Protein 4LEU (pdb70)

Sequence (182 aa):
KLIGKEALFVILGLKRLKEDDEKLDKFIKTHVFRLLKLDMLAVIGELERQEETALAIKMFEVIQKQEWYQPDVFMYKDLIVSLAKSKRMDEAMALWEKMKKENLFPDSQTYTEVIRGFLRDGCPADAMNVYEDMLKSPDPPEELPFRVLLKGLLPHPLLRNKVKKDFEELFPEKHAYDPPEE

B-factor: mean 44.16, std 13.99, range [24.29, 110.9]

InterPro domains:
  IPR002885 Pentatricopeptide repeat [PF13041] (141-189)
  IPR002885 Pentatricopeptide repeat [PS51375] (142-176)
  IPR002885 Pentatricopeptide repeat [PS51375] (177-211)
  IPR002885 Pentatricopeptide repeat [TIGR00756] (145-177)
  IPR002885 Pentatricopeptide repeat [TIGR00756] (180-206)
  IPR011990 Tetratricopeptide-like helical domain superfamily [G3DSA:1.25.40.10] (71-257)
  IPR044795 Pentatricopeptide repeat-containing protein THA8L-like [PTHR46870] (47-256)

GO terms:
  GO:0003727 single-stranded RNA binding (F, IDA)
  GO:1990825 sequence-specific mRNA binding (F, IDA)
  GO:0008270 zinc ion binding (F, HDA)

Foldseek 3Di:
DDADDLLVVLLVLCVVCVVPPVSNVVCCVVRVLPDDPVSLVVNLLVCLVVLVLVVNVVSVVSQCPDPPDDQDLVSLLSNLLSCLVVLVNVVSLVSVVVSVVSVDADDQVSLQSNLLSCLVSVHNVSSVVSVVVQVVGPDDHDCPSLLSNLVSCPVPVVSNVVSQVVCCVSCVPCCVPPPSND

Organism: Arabidopsis thaliana (NCBI:txid3702)

Secondary structure (DSSP, 8-state):
----HHHHHHHHHHHHHTT-HHHHHHHIIIIITT--HHHHHHHHHHHHHHT-HHHHHHHHHHHHTSTT----HHHHHHHHHHHHHTT-HHHHHHHHHHHHHTT----HHHHHHHHHHHHHTT-HHHHHHHHHHHHTSSSPPPHHHHHHHHHHTTT-HHHHHHHHHHHHHH-HHHHHHS-S--

Radius of gyration: 19.02 Å; Cα contacts (8 Å, |Δi|>4): 177; chains: 1; bounding box: 37×34×60 Å

Nearest PDB structures (foldseek):
  4leu-assembly1_A  TM=1.006E+00  e=2.895E-23  Arabidopsis thaliana
  6een-assembly1_B  TM=6.171E-01  e=3.349E-05  Zea mays
  6een-assembly1_A  TM=6.156E-01  e=3.678E-05  Zea mays
  6een-assembly1_C  TM=6.173E-01  e=4.875E-05  Zea mays
  4m57-assembly1_A  TM=6.777E-01  e=6.756E-04  Zea mays

CATH classification: 1.25.40.10

Solvent-accessible surface area: 10621 Å² total; per-residue (Å²): 246,144,59,33,189,71,0,80,112,2,3,112,2,1,79,167,16,82,157,52,117,148,121,7,63,142,15,12,135,66,66,0,75,168,8,127,93,138,27,0,62,25,0,6,32,27,0,17,164,56,75,33,7,52,2,0,35,81,2,6,84,8,0,55,152,31,189,74,40,139,36,62,19,111,24,1,19,69,0,0,16,4,0,3,139,36,130,68,46,116,69,0,30,62,21,1,50,74,1,80,156,63,116,38,148,7,64,23,92,1,13,0,42,2,0,107,17,0,28,184,17,58,23,27,72,24,0,19,64,0,0,59,15,4,50,159,20,104,85,109,27,105,18,83,0,0,92,19,0,1,157,24,0,106,100,75,77,150,59,40,78,93,0,63,147,20,0,61,119,70,42,88,139,88,62,70,158,44,38,6,40,170

Structure (mmCIF, N/CA/C/O backbone):
data_4LEU
#
_entry.id   4LEU
#
_cell.length_a   117.170
_cell.length_b   53.302
_cell.length_c   42.312
_cell.angle_alpha   90.00
_cell.angle_beta   99.69
_cell.angle_gamma   90.00
#
_symmetry.space_group_name_H-M   'C 1 2 1'
#
loop_
_entity.id
_entity.type
_entity.pdbx_description
1 polymer 'Pentatricopeptide repeat-containing protein At3g46870'
2 water water
#
loop_
_atom_site.group_PDB
_atom_site.id
_atom_site.type_symbol
_atom_site.label_atom_id
_atom_site.label_alt_id
_atom_site.label_comp_id
_atom_site.label_asym_id
_atom_site.label_entity_id
_atom_site.label_seq_id
_atom_site.pdbx_PDB_ins_code
_atom_site.Cartn_x
_atom_site.Cartn_y
_atom_site.Cartn_z
_atom_site.occupancy
_atom_site.B_iso_or_equiv
_atom_site.auth_seq_id
_atom_site.auth_comp_id
_atom_site.auth_asym_id
_atom_site.auth_atom_id
_atom_site.pdbx_PDB_model_num
ATOM 1 N N . LYS A 1 71 ? -40.286 7.372 5.029 1.00 92.44 71 LYS A N 1
ATOM 2 C CA . LYS A 1 71 ? -40.242 8.777 4.539 1.00 101.45 71 LYS A CA 1
ATOM 3 C C . LYS A 1 71 ? -41.010 9.005 3.218 1.00 105.85 71 LYS A C 1
ATOM 4 O O . LYS A 1 71 ? -42.117 8.500 3.029 1.00 110.90 71 LYS A O 1
ATOM 10 N N . LEU A 1 72 ? -40.391 9.737 2.296 1.00 96.79 72 LEU A N 1
ATOM 11 C CA . LEU A 1 72 ? -41.137 10.509 1.310 1.00 87.17 72 LEU A CA 1
ATOM 12 C C . LEU A 1 72 ? -40.362 10.713 0.009 1.00 74.28 72 LEU A C 1
ATOM 13 O O . LEU A 1 72 ? -39.451 11.549 -0.050 1.00 71.82 72 LEU A O 1
ATOM 18 N N . ILE A 1 73 ? -40.708 9.968 -1.038 1.00 60.52 73 ILE A N 1
ATOM 19 C CA . ILE A 1 73 ? -39.905 10.025 -2.279 1.00 51.30 73 ILE A CA 1
ATOM 20 C C . ILE A 1 73 ? -40.719 10.375 -3.514 1.00 45.00 73 ILE A C 1
ATOM 21 O O . ILE A 1 73 ? -41.586 9.610 -3.917 1.00 45.33 73 ILE A O 1
ATOM 26 N N . GLY A 1 74 ? -40.354 11.483 -4.141 1.00 50.01 74 GLY A N 1
ATOM 27 C CA . GLY A 1 74 ? -41.075 12.001 -5.318 1.00 47.25 74 GLY A CA 1
ATOM 28 C C . GLY A 1 74 ? -40.945 11.158 -6.565 1.00 47.69 74 GLY A C 1
ATOM 29 O O . GLY A 1 74 ? -40.150 10.221 -6.604 1.00 39.59 74 GLY A O 1
ATOM 30 N N . LYS A 1 75 ? -41.710 11.511 -7.600 1.00 44.57 75 LYS A N 1
ATOM 31 C CA . LYS A 1 75 ? -41.672 10.803 -8.877 1.00 45.89 75 LYS A CA 1
ATOM 32 C C . LYS A 1 75 ? -40.354 10.866 -9.621 1.00 36.45 75 LYS A C 1
ATOM 33 O O . LYS A 1 75 ? -39.950 9.872 -10.211 1.00 39.07 75 LYS A O 1
ATOM 39 N N . GLU A 1 76 ? -39.721 12.031 -9.676 1.00 33.37 76 GLU A N 1
ATOM 40 C CA . GLU A 1 76 ? -38.462 12.154 -10.422 1.00 40.00 76 GLU A CA 1
ATOM 41 C C . GLU A 1 76 ? -37.367 11.389 -9.682 1.00 34.30 76 GLU A C 1
ATOM 42 O O . GLU A 1 76 ? -36.567 10.684 -10.300 1.00 35.31 76 GLU A O 1
ATOM 48 N N . ALA A 1 77 ? -37.359 11.539 -8.355 1.00 35.87 77 ALA A N 1
ATOM 49 C CA . ALA A 1 77 ? -36.380 10.834 -7.519 1.00 37.02 77 ALA A CA 1
ATOM 50 C C . ALA A 1 77 ? -36.518 9.302 -7.674 1.00 32.92 77 ALA A C 1
ATOM 51 O O . ALA A 1 77 ? -35.527 8.584 -7.804 1.00 27.00 77 ALA A O 1
ATOM 53 N N . LEU A 1 78 ? -37.753 8.828 -7.658 1.00 33.49 78 LEU A N 1
ATOM 54 C CA . LEU A 1 78 ? -38.063 7.393 -7.814 1.00 38.03 78 LEU A CA 1
ATOM 55 C C . LEU A 1 78 ? -37.640 6.856 -9.175 1.00 36.59 78 LEU A C 1
ATOM 56 O O . LEU A 1 78 ? -37.163 5.711 -9.260 1.00 40.83 78 LEU A O 1
ATOM 61 N N . PHE A 1 79 ? -37.820 7.656 -10.237 1.00 35.56 79 PHE A N 1
ATOM 62 C CA . PHE A 1 79 ? -37.430 7.277 -11.596 1.00 35.24 79 PHE A CA 1
ATOM 63 C C . PHE A 1 79 ? -35.909 7.140 -11.676 1.00 39.71 79 PHE A C 1
ATOM 64 O O . PHE A 1 79 ? -35.374 6.205 -12.319 1.00 31.13 79 PHE A O 1
ATOM 72 N N . VAL A 1 80 ? -35.213 8.075 -11.032 1.00 34.25 80 VAL A N 1
ATOM 73 C CA . VAL A 1 80 ? -33.758 8.036 -10.987 1.00 34.50 80 VAL A CA 1
ATOM 74 C C . VAL A 1 80 ? -33.290 6.827 -10.174 1.00 30.94 80 VAL A C 1
ATOM 75 O O . VAL A 1 80 ? -32.383 6.144 -10.582 1.00 31.49 80 VAL A O 1
ATOM 79 N N . ILE A 1 81 ? -33.886 6.573 -9.011 1.00 29.97 81 ILE A N 1
ATOM 80 C CA . ILE A 1 81 ? -33.420 5.458 -8.180 1.00 32.93 81 ILE A CA 1
ATOM 81 C C . ILE A 1 81 ? -33.567 4.132 -8.958 1.00 37.01 81 ILE A C 1
ATOM 82 O O . ILE A 1 81 ? -32.647 3.343 -8.974 1.00 32.84 81 ILE A O 1
ATOM 87 N N . LEU A 1 82 ? -34.728 3.882 -9.557 1.00 33.57 82 LEU A N 1
ATOM 88 C CA . LEU A 1 82 ? -34.935 2.655 -10.362 1.00 33.38 82 LEU A CA 1
ATOM 89 C C . LEU A 1 82 ? -33.928 2.581 -11.537 1.00 36.72 82 LEU A C 1
ATOM 90 O O . LEU A 1 82 ? -33.417 1.510 -11.848 1.00 35.46 82 LEU A O 1
ATOM 95 N N . GLY A 1 83 ? -33.639 3.708 -12.180 1.00 30.37 83 GLY A N 1
ATOM 96 C CA . GLY A 1 83 ? -32.727 3.703 -13.330 1.00 30.24 83 GLY A CA 1
ATOM 97 C C . GLY A 1 83 ? -31.271 3.459 -12.910 1.00 36.07 83 GLY A C 1
ATOM 98 O O . GLY A 1 83 ? -30.521 2.707 -13.560 1.00 36.69 83 GLY A O 1
ATOM 99 N N . LEU A 1 84 ? -30.853 4.081 -11.804 1.00 30.32 84 LEU A N 1
ATOM 100 C CA . LEU A 1 84 ? -29.485 3.863 -11.304 1.00 30.54 84 LEU A CA 1
ATOM 101 C C . LEU A 1 84 ? -29.331 2.375 -10.938 1.00 30.57 84 LEU A C 1
ATOM 102 O O . LEU A 1 84 ? -28.349 1.740 -11.273 1.00 27.09 84 LEU A O 1
ATOM 107 N N . LYS A 1 85 ? -30.295 1.838 -10.203 1.00 27.06 85 LYS A N 1
ATOM 108 C CA . LYS A 1 85 ? -30.193 0.413 -9.791 1.00 32.32 85 LYS A CA 1
ATOM 109 C C . LYS A 1 85 ? -30.241 -0.523 -11.033 1.00 39.16 85 LYS A C 1
ATOM 110 O O . LYS A 1 85 ? -29.512 -1.496 -11.107 1.00 38.05 85 LYS A O 1
ATOM 116 N N . ARG A 1 86 ? -31.053 -0.162 -12.024 1.00 34.71 86 ARG A N 1
ATOM 117 C CA . ARG A 1 86 ? -31.129 -0.910 -13.261 1.00 36.96 86 ARG A CA 1
ATOM 118 C C . ARG A 1 86 ? -29.782 -0.939 -14.041 1.00 41.30 86 ARG A C 1
ATOM 119 O O . ARG A 1 86 ? -29.380 -1.980 -14.536 1.00 39.10 86 ARG A O 1
ATOM 127 N N . LEU A 1 87 ? -29.095 0.203 -14.125 1.00 34.70 87 LEU A N 1
ATOM 128 C CA . LEU A 1 87 ? -27.904 0.351 -14.971 1.00 34.76 87 LEU A CA 1
ATOM 129 C C . LEU A 1 87 ? -26.594 0.203 -14.212 1.00 42.38 87 LEU A C 1
ATOM 130 O O . LEU A 1 87 ? -25.480 0.379 -14.771 1.00 35.16 87 LEU A O 1
ATOM 135 N N . LYS A 1 88 ? -26.731 -0.137 -12.929 1.00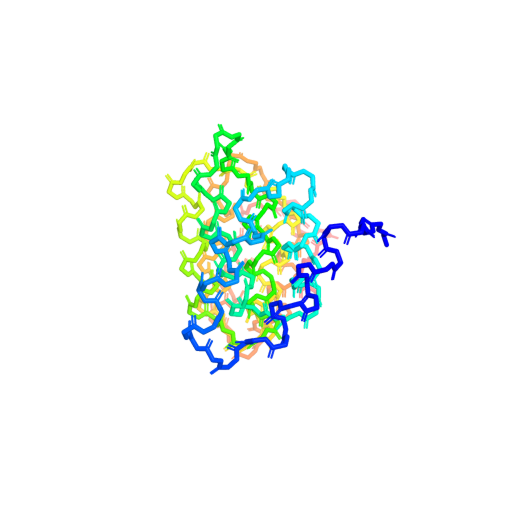 38.30 88 LYS A N 1
ATOM 136 C CA . LYS A 1 88 ? -25.647 -0.205 -11.992 1.00 41.85 88 LYS A CA 1
ATOM 137 C C . LYS A 1 88 ? -24.371 -0.884 -12.512 1.00 47.15 88 LYS A C 1
ATOM 138 O O . LYS A 1 88 ? -23.267 -0.436 -12.203 1.00 42.50 88 LYS A O 1
ATOM 144 N N . GLU A 1 89 ? -24.521 -1.974 -13.272 1.00 43.88 89 GLU A N 1
ATOM 145 C CA . GLU A 1 89 ? -23.359 -2.751 -13.718 1.00 49.53 89 GLU A CA 1
ATOM 146 C C . GLU A 1 89 ? -22.826 -2.387 -15.108 1.00 53.13 89 GLU A C 1
ATOM 147 O O . GLU A 1 89 ? -21.797 -2.910 -15.533 1.00 54.60 89 GLU A 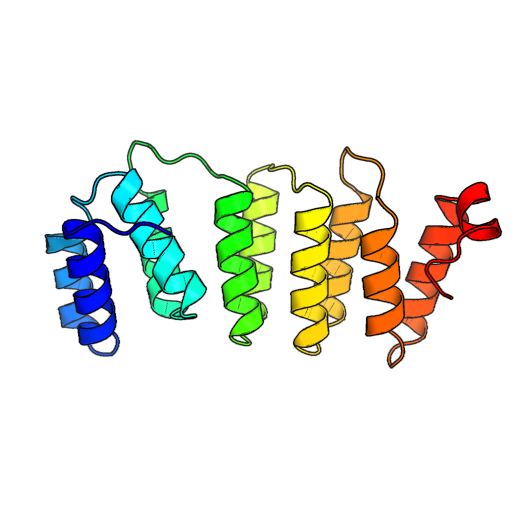O 1
ATOM 153 N N . ASP A 1 90 ? -23.522 -1.490 -15.816 1.00 50.36 90 ASP A N 1
ATOM 154 C CA . ASP A 1 90 ? -23.088 -1.030 -17.141 1.00 48.35 90 ASP A CA 1
ATOM 155 C C . ASP A 1 90 ? -22.535 0.405 -17.055 1.00 45.09 90 ASP A C 1
ATOM 156 O O . ASP A 1 90 ? -23.306 1.377 -17.136 1.00 43.74 90 ASP A O 1
ATOM 161 N N . ASP A 1 91 ? -21.227 0.542 -16.880 1.00 44.32 91 ASP A N 1
ATOM 162 C CA . ASP A 1 91 ? -20.603 1.862 -16.676 1.00 46.75 91 ASP A CA 1
ATOM 163 C C . ASP A 1 91 ? -20.988 2.859 -17.766 1.00 46.45 91 ASP A C 1
ATOM 164 O O . ASP A 1 91 ? -21.193 4.040 -17.486 1.00 50.09 91 ASP A O 1
ATOM 169 N N . GLU A 1 92 ? -21.072 2.375 -18.996 1.00 46.09 92 GLU A N 1
ATOM 170 C CA . GLU A 1 92 ? -21.438 3.225 -20.143 1.00 50.20 92 GLU A CA 1
ATOM 171 C C . GLU A 1 92 ? -22.837 3.785 -20.017 1.00 44.33 92 GLU A C 1
ATOM 172 O O . GLU A 1 92 ? -23.017 4.991 -20.038 1.00 44.79 92 GLU A O 1
ATOM 178 N N . LYS A 1 93 ? -23.836 2.908 -19.907 1.00 40.69 93 LYS A N 1
ATOM 179 C CA . LYS A 1 93 ? -25.227 3.345 -19.812 1.00 44.49 93 LYS A CA 1
ATOM 180 C C . LYS A 1 93 ? -25.460 4.193 -18.553 1.00 40.28 93 LYS A C 1
ATOM 181 O O . LYS A 1 93 ? -26.129 5.227 -18.625 1.00 37.63 93 LYS A O 1
ATOM 187 N N . LEU A 1 94 ? -24.872 3.772 -17.425 1.00 36.75 94 LEU A N 1
ATOM 188 C CA . LEU A 1 94 ? -24.995 4.482 -16.165 1.00 36.93 94 LEU A CA 1
ATOM 189 C C . LEU A 1 94 ? -24.563 5.943 -16.294 1.00 39.71 94 LEU A C 1
ATOM 190 O O . LEU A 1 94 ? -25.278 6.860 -15.859 1.00 35.55 94 LEU A O 1
ATOM 195 N N . ASP A 1 95 ? -23.395 6.181 -16.863 1.00 39.23 95 ASP A N 1
ATOM 196 C CA . ASP A 1 95 ? -22.887 7.555 -16.951 1.00 40.99 95 ASP A CA 1
ATOM 197 C C . ASP A 1 95 ? -23.806 8.439 -17.834 1.00 44.82 95 ASP A C 1
ATOM 198 O O . ASP A 1 95 ? -24.039 9.609 -17.531 1.00 40.90 95 ASP A O 1
ATOM 203 N N . LYS A 1 96 ? -24.315 7.875 -18.929 1.00 37.92 96 LYS A N 1
ATOM 204 C CA . LYS A 1 96 ? -25.202 8.601 -19.805 1.00 37.67 96 LYS A CA 1
ATOM 205 C C . LYS A 1 96 ? -26.514 8.901 -19.070 1.00 38.12 96 LYS A C 1
ATOM 206 O O . LYS A 1 96 ? -27.058 10.002 -19.163 1.00 38.66 96 LYS A O 1
ATOM 212 N N . PHE A 1 97 ? -27.007 7.925 -18.319 1.00 36.66 97 PHE A N 1
ATOM 213 C CA . PHE A 1 97 ? -28.239 8.096 -17.555 1.00 34.93 97 PHE A CA 1
ATOM 214 C C . PHE A 1 97 ? -28.042 9.220 -16.505 1.00 37.93 97 PHE A C 1
ATOM 215 O O . PHE A 1 97 ? -28.935 10.019 -16.278 1.00 38.36 97 PHE A O 1
ATOM 223 N N . ILE A 1 98 ? -26.864 9.256 -15.869 1.00 35.23 98 ILE A N 1
ATOM 224 C CA . ILE A 1 98 ? -26.590 10.267 -14.866 1.00 33.95 98 ILE A CA 1
ATOM 225 C C . ILE A 1 98 ? -26.608 11.670 -15.492 1.00 38.28 98 ILE A C 1
ATOM 226 O O . ILE A 1 98 ? -27.236 12.598 -14.956 1.00 37.53 98 ILE A O 1
ATOM 231 N N . LYS A 1 99 ? -25.945 11.814 -16.627 1.00 36.23 99 LYS A N 1
ATOM 232 C CA . LYS A 1 99 ? -25.842 13.081 -17.328 1.00 40.76 99 LYS A CA 1
ATOM 233 C C . LYS A 1 99 ? -27.209 13.526 -17.889 1.00 43.75 99 LYS A C 1
ATOM 234 O O . LYS A 1 99 ? -27.472 14.712 -17.976 1.00 45.44 99 LYS A O 1
ATOM 240 N N . THR A 1 100 ? -28.091 12.579 -18.153 1.00 37.15 100 THR A N 1
ATOM 241 C CA . THR A 1 100 ? -29.340 12.856 -18.850 1.00 42.67 100 THR A CA 1
ATOM 242 C C . THR A 1 100 ? -30.502 13.056 -17.865 1.00 43.82 100 THR A C 1
ATOM 243 O O . THR A 1 100 ? -31.311 13.970 -18.068 1.00 47.16 100 THR A O 1
ATOM 247 N N . HIS A 1 101 ? -30.540 12.263 -16.787 1.00 34.17 101 HIS A N 1
ATOM 248 C CA . HIS A 1 101 ? -31.649 12.298 -15.841 1.00 33.86 101 HIS A CA 1
ATOM 249 C C . HIS A 1 101 ? -31.327 12.751 -14.427 1.00 36.46 101 HIS A C 1
ATOM 250 O O . HIS A 1 101 ? -32.225 13.155 -13.688 1.00 35.32 101 HIS A O 1
ATOM 257 N N . VAL A 1 102 ? -30.054 12.664 -14.019 1.00 30.96 102 VAL A N 1
ATOM 258 C CA . VAL A 1 102 ? -29.691 12.967 -12.638 1.00 35.21 102 VAL A CA 1
ATOM 259 C C . VAL A 1 102 ? -29.205 14.414 -12.438 1.00 35.60 102 VAL A C 1
ATOM 260 O O . VAL A 1 102 ? -29.564 15.059 -11.464 1.00 31.16 102 VAL A O 1
ATOM 264 N N . PHE A 1 103 ? -28.398 14.931 -13.353 1.00 34.55 103 PHE A N 1
ATOM 265 C CA . PHE A 1 103 ? -27.956 16.330 -13.247 1.00 39.68 103 PHE A CA 1
ATOM 266 C C . PHE A 1 103 ? -29.088 17.371 -13.117 1.00 43.14 103 PHE A C 1
ATOM 267 O O . PHE A 1 103 ? -28.955 18.338 -12.337 1.00 42.84 103 PHE A O 1
ATOM 275 N N . ARG A 1 104 ? -30.215 17.160 -13.809 1.00 44.15 104 ARG A N 1
ATOM 276 C CA . ARG A 1 104 ? -31.344 18.113 -13.727 1.00 42.62 104 ARG A CA 1
ATOM 277 C C . ARG A 1 104 ? -32.172 18.019 -12.434 1.00 43.73 104 ARG A C 1
ATOM 278 O O . ARG A 1 104 ? -33.026 18.896 -12.161 1.00 35.16 104 ARG A O 1
ATOM 286 N N . LEU A 1 105 ? -31.951 16.961 -11.641 1.00 33.76 105 LEU A N 1
ATOM 287 C CA . LEU A 1 105 ? -32.728 16.810 -10.418 1.00 32.13 105 LEU A CA 1
ATOM 288 C C . LEU A 1 105 ? -32.616 18.093 -9.559 1.00 35.51 105 LEU A C 1
ATOM 289 O O . LEU A 1 105 ? -31.521 18.658 -9.426 1.00 28.18 105 LEU A O 1
ATOM 294 N N . LEU A 1 106 ? -33.718 18.516 -8.944 1.00 29.15 106 LEU A N 1
ATOM 295 C CA . LEU A 1 106 ? -33.646 19.625 -7.977 1.00 32.72 106 LEU A CA 1
ATOM 296 C C . LEU A 1 106 ? -32.973 19.134 -6.685 1.00 33.91 106 LEU A C 1
ATOM 297 O O . LEU A 1 106 ? -32.886 17.906 -6.445 1.00 31.78 106 LEU A O 1
ATOM 302 N N . LYS A 1 107 ? -32.478 20.068 -5.862 1.00 31.63 107 LYS A N 1
ATOM 303 C CA . LYS A 1 107 ? -31.868 19.722 -4.599 1.00 28.40 107 LYS A CA 1
ATOM 304 C C . LYS A 1 107 ? -32.624 18.689 -3.805 1.00 32.60 107 LYS A C 1
ATOM 305 O O . LYS A 1 107 ? -32.048 17.653 -3.439 1.00 31.94 107 LYS A O 1
ATOM 311 N N . LEU A 1 108 ? -33.914 18.942 -3.531 1.00 31.38 108 LEU A N 1
ATOM 312 C CA . LEU A 1 108 ? -34.653 18.051 -2.626 1.00 31.13 108 LEU A CA 1
ATOM 313 C C . LEU A 1 108 ? -34.644 16.621 -3.195 1.00 33.52 108 LEU A C 1
ATOM 314 O O . LEU A 1 108 ? -34.540 15.635 -2.461 1.00 29.85 108 LEU A O 1
ATOM 319 N N . ASP A 1 109 ? -34.740 16.529 -4.504 1.00 28.80 109 ASP A N 1
ATOM 320 C CA . ASP A 1 109 ? -34.827 15.205 -5.142 1.00 30.11 109 ASP A CA 1
ATOM 321 C C . ASP A 1 109 ? -33.503 14.464 -5.164 1.00 26.53 109 ASP A C 1
ATOM 322 O O . ASP A 1 109 ? -33.498 13.238 -5.017 1.00 33.15 109 ASP A O 1
ATOM 327 N N . MET A 1 110 ? -32.386 15.186 -5.312 1.00 28.02 110 MET A N 1
ATOM 328 C CA . MET A 1 110 ? -31.086 14.569 -5.216 1.00 30.23 110 MET A CA 1
ATOM 329 C C . MET A 1 110 ? -30.815 14.057 -3.810 1.00 31.37 110 MET A C 1
ATOM 330 O O . MET A 1 110 ? -30.252 12.970 -3.640 1.00 29.31 110 MET A O 1
ATOM 335 N N . LEU A 1 111 ? -31.127 14.878 -2.812 1.00 29.31 111 LEU A N 1
ATOM 336 C CA . LEU A 1 111 ? -30.988 14.415 -1.435 1.00 28.59 111 LEU A CA 1
ATOM 337 C C . LEU A 1 111 ? -31.864 13.191 -1.216 1.00 28.61 111 LEU A C 1
ATOM 338 O O . LEU A 1 111 ? -31.484 12.274 -0.478 1.00 29.77 111 LEU A O 1
ATOM 343 N N . ALA A 1 112 ? -33.049 13.182 -1.829 1.00 28.67 112 ALA A N 1
ATOM 344 C CA . ALA A 1 112 ? -33.955 12.053 -1.678 1.00 30.40 112 ALA A CA 1
ATOM 345 C C . ALA A 1 112 ? -33.353 10.771 -2.286 1.00 29.91 112 ALA A C 1
ATOM 346 O O . ALA A 1 112 ? -33.488 9.705 -1.724 1.00 27.90 112 ALA A O 1
ATOM 348 N N . VAL A 1 113 ? -32.730 10.894 -3.453 1.00 28.57 113 VAL A N 1
ATOM 349 C CA . VAL A 1 113 ? -32.108 9.779 -4.127 1.00 30.98 113 VAL A CA 1
ATOM 350 C C . VAL A 1 113 ? -30.901 9.269 -3.365 1.00 35.08 113 VAL A C 1
ATOM 351 O O . VAL A 1 113 ? -30.747 8.061 -3.190 1.00 30.33 113 VAL A O 1
ATOM 355 N N . ILE A 1 114 ? -30.041 10.171 -2.867 1.00 31.59 114 ILE A N 1
ATOM 356 C CA . ILE A 1 114 ? -28.887 9.658 -2.120 1.00 27.49 114 ILE A CA 1
ATOM 357 C C . ILE A 1 114 ? -29.311 9.035 -0.796 1.00 28.53 114 ILE A C 1
ATOM 358 O O . ILE A 1 114 ? -28.748 8.019 -0.365 1.00 28.37 114 ILE A O 1
ATOM 363 N N . GLY A 1 115 ? -30.324 9.606 -0.174 1.00 25.90 115 GLY A N 1
ATOM 364 C CA . GLY A 1 115 ? -30.828 9.039 1.083 1.00 24.29 115 GLY A CA 1
ATOM 365 C C . GLY A 1 115 ? -31.382 7.598 0.904 1.00 29.49 115 GLY A C 1
ATOM 366 O O . GLY A 1 115 ? -31.102 6.722 1.728 1.00 28.08 115 GLY A O 1
ATOM 367 N N . GLU A 1 116 ? -32.143 7.365 -0.163 1.00 32.28 116 GLU A N 1
ATOM 368 C CA . GLU A 1 116 ? -32.678 6.054 -0.436 1.00 32.75 116 GLU A CA 1
ATOM 369 C C . GLU A 1 116 ? -31.602 5.043 -0.816 1.00 29.49 116 GLU A C 1
ATOM 370 O O . GLU A 1 116 ? -31.618 3.917 -0.315 1.00 31.00 116 GLU A O 1
ATOM 376 N N . LEU A 1 117 ? -30.658 5.438 -1.676 1.00 26.78 117 LEU A N 1
ATOM 377 C CA . LEU A 1 117 ? -29.543 4.591 -1.961 1.00 30.19 117 LEU A CA 1
ATOM 378 C C . LEU A 1 117 ? -28.766 4.198 -0.668 1.00 32.46 117 LEU A C 1
ATOM 379 O O . LEU A 1 117 ? -28.446 3.032 -0.465 1.00 30.64 117 LEU A O 1
ATOM 384 N N . GLU A 1 118 ? -28.517 5.163 0.201 1.00 33.66 118 GLU A N 1
ATOM 385 C CA . GLU A 1 118 ? -27.803 4.912 1.460 1.00 30.92 118 GLU A CA 1
ATOM 386 C C . GLU A 1 118 ? -28.570 3.957 2.331 1.00 32.42 118 GLU A C 1
ATOM 387 O O . GLU A 1 118 ? -27.999 3.032 2.856 1.00 30.03 118 GLU A O 1
ATOM 393 N N . ARG A 1 119 ? -29.881 4.154 2.427 1.00 28.59 119 ARG A N 1
AT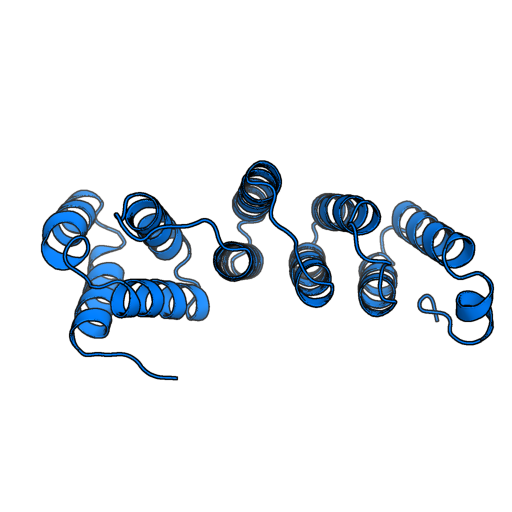OM 394 C CA . ARG A 1 119 ? -30.682 3.235 3.216 1.00 31.69 119 ARG A CA 1
ATOM 395 C C . ARG A 1 119 ? -30.592 1.818 2.660 1.00 35.15 119 ARG A C 1
ATOM 396 O O . ARG A 1 119 ? -30.481 0.868 3.447 1.00 35.48 119 ARG A O 1
ATOM 404 N N . GLN A 1 120 ? -30.654 1.679 1.337 1.00 31.48 120 GLN A N 1
ATOM 405 C CA . GLN A 1 120 ? -30.639 0.366 0.708 1.00 33.29 120 GLN A CA 1
ATOM 406 C C . GLN A 1 120 ? -29.216 -0.212 0.667 1.00 33.80 120 GLN A C 1
ATOM 407 O O . GLN A 1 120 ? -29.025 -1.318 0.217 1.00 31.45 120 GLN A O 1
ATOM 413 N N . GLU A 1 121 ? -28.229 0.580 1.055 1.00 33.52 121 GLU A N 1
ATOM 414 C CA . GLU A 1 121 ? -26.815 0.188 0.950 1.00 29.20 121 GLU A CA 1
ATOM 415 C C . GLU A 1 121 ? -26.308 -0.042 -0.427 1.00 36.16 121 GLU A C 1
ATOM 416 O O . GLU A 1 121 ? -25.410 -0.865 -0.660 1.00 32.71 121 GLU A O 1
ATOM 422 N N . GLU A 1 122 ? -26.859 0.707 -1.368 1.00 32.38 122 GLU A N 1
ATOM 423 C CA . GLU A 1 122 ? -26.298 0.784 -2.733 1.00 34.58 122 GLU A CA 1
ATOM 424 C C . GLU A 1 122 ? -25.202 1.809 -2.705 1.00 34.74 122 GLU A C 1
ATOM 425 O O . GLU A 1 122 ? -25.379 2.955 -3.227 1.00 31.86 122 GLU A O 1
ATOM 431 N N . THR A 1 123 ? -24.086 1.459 -2.054 1.00 36.65 123 THR A N 1
ATOM 432 C CA . THR A 1 123 ? -23.078 2.488 -1.691 1.00 35.24 123 THR A CA 1
ATOM 433 C C . THR A 1 123 ? -22.272 2.979 -2.920 1.00 37.47 123 THR A C 1
ATOM 434 O O . THR A 1 123 ? -21.876 4.141 -2.996 1.00 36.90 123 THR A O 1
ATOM 438 N N . ALA A 1 124 ? -22.027 2.098 -3.857 1.00 36.24 124 ALA A N 1
ATOM 439 C CA . ALA A 1 124 ? -21.339 2.526 -5.102 1.00 37.89 124 ALA A CA 1
ATOM 440 C C . ALA A 1 124 ? -22.209 3.602 -5.853 1.00 34.76 124 ALA A C 1
ATOM 441 O O . ALA A 1 124 ? -21.690 4.587 -6.372 1.00 30.36 124 ALA A O 1
ATOM 443 N N . LEU A 1 125 ? -23.508 3.404 -5.890 1.00 30.92 125 LEU A N 1
ATOM 444 C CA . LEU A 1 125 ? -24.371 4.415 -6.530 1.00 29.45 125 LEU A CA 1
ATOM 445 C C . LEU A 1 125 ? -24.461 5.690 -5.689 1.00 28.77 125 LEU A C 1
ATOM 446 O O . LEU A 1 125 ? -24.565 6.789 -6.229 1.00 29.90 125 LEU A O 1
ATOM 451 N N . ALA A 1 126 ? -24.457 5.522 -4.377 1.00 27.47 126 ALA A N 1
ATOM 452 C CA . ALA A 1 126 ? -24.497 6.631 -3.433 1.00 31.14 126 ALA A CA 1
ATOM 453 C C . ALA A 1 126 ? -23.234 7.463 -3.601 1.00 30.83 126 ALA A C 1
ATOM 454 O O . ALA A 1 126 ? -23.303 8.685 -3.614 1.00 31.56 126 ALA A O 1
ATOM 456 N N . ILE A 1 127 ? -22.107 6.831 -3.730 1.00 31.44 127 ILE A N 1
ATOM 457 C CA . ILE A 1 127 ? -20.857 7.591 -3.962 1.00 34.35 127 ILE A CA 1
ATOM 458 C C . ILE A 1 127 ? -20.952 8.374 -5.256 1.00 34.52 127 ILE A C 1
ATOM 459 O O . ILE A 1 127 ? -20.527 9.524 -5.299 1.00 32.59 127 ILE A O 1
ATOM 464 N N . LYS A 1 128 ? -21.555 7.790 -6.285 1.00 36.84 128 LYS A N 1
ATOM 465 C CA . LYS A 1 128 ? -21.756 8.555 -7.537 1.00 37.59 128 LYS A CA 1
ATOM 466 C C . LYS A 1 128 ? -22.695 9.738 -7.325 1.00 33.91 128 LYS A C 1
ATOM 467 O O . LYS A 1 128 ? -22.453 10.810 -7.859 1.00 33.07 128 LYS A O 1
ATOM 473 N N . MET A 1 129 ? -23.769 9.549 -6.548 1.00 28.54 129 MET A N 1
ATOM 474 C CA . MET A 1 129 ? -24.670 10.655 -6.267 1.00 29.12 129 MET A CA 1
ATOM 475 C C . MET A 1 129 ? -23.945 11.751 -5.503 1.00 29.45 129 MET A C 1
ATOM 476 O O . MET A 1 129 ? -24.149 12.926 -5.754 1.00 30.05 129 MET A O 1
ATOM 481 N N . PHE A 1 130 ? -23.101 11.361 -4.545 1.00 30.57 130 PHE A N 1
ATOM 482 C CA . PHE A 1 130 ? -22.392 12.352 -3.761 1.00 27.97 130 PHE A CA 1
ATOM 483 C C . PHE A 1 130 ? -21.487 13.179 -4.666 1.00 30.80 130 PHE A C 1
ATOM 484 O O . PHE A 1 130 ? -21.372 14.411 -4.496 1.00 28.83 130 PHE A O 1
ATOM 492 N N . GLU A 1 131 ? -20.808 12.524 -5.610 1.00 28.33 131 GLU A N 1
ATOM 493 C CA . GLU A 1 131 ? -19.985 13.252 -6.578 1.00 31.78 131 GLU A CA 1
ATOM 494 C C . GLU A 1 131 ? -20.781 14.255 -7.418 1.00 36.37 131 GLU A C 1
ATOM 495 O O . GLU A 1 131 ? -20.328 15.392 -7.598 1.00 36.05 131 GLU A O 1
ATOM 501 N N . VAL A 1 132 ? -21.962 13.855 -7.885 1.00 32.73 132 VAL A N 1
ATOM 502 C CA . VAL A 1 132 ? -22.811 14.779 -8.617 1.00 30.96 132 VAL A CA 1
ATOM 503 C C . VAL A 1 132 ? -23.230 15.946 -7.714 1.00 31.21 132 VAL A C 1
ATOM 504 O O . VAL A 1 132 ? -23.211 17.116 -8.134 1.00 32.24 132 VAL A O 1
ATOM 508 N N . ILE A 1 133 ? -23.665 15.631 -6.507 1.00 26.36 133 ILE A N 1
ATOM 509 C CA . ILE A 1 133 ? -24.104 16.605 -5.551 1.00 30.88 133 ILE A CA 1
ATOM 510 C C . ILE A 1 133 ? -23.063 17.688 -5.274 1.00 31.23 133 ILE A C 1
ATOM 511 O O . ILE A 1 133 ? -23.370 18.892 -5.249 1.00 33.40 133 ILE A O 1
ATOM 516 N N . GLN A 1 134 ? -21.831 17.270 -5.078 1.00 30.16 134 GLN A N 1
ATOM 517 C CA . GLN A 1 134 ? -20.770 18.224 -4.773 1.00 34.32 134 GLN A CA 1
ATOM 518 C C . GLN A 1 134 ? -20.608 19.250 -5.854 1.00 34.35 134 GLN A C 1
ATOM 519 O O . GLN A 1 134 ? -20.135 20.339 -5.564 1.00 33.15 134 GLN A O 1
ATOM 525 N N . LYS A 1 135 ? -21.030 18.916 -7.074 1.00 36.98 135 LYS A N 1
ATOM 526 C CA . LYS A 1 135 ? -20.879 19.834 -8.225 1.00 36.44 135 LYS A CA 1
ATOM 527 C C . LYS A 1 135 ? -22.026 20.804 -8.376 1.00 36.21 135 LYS A C 1
ATOM 528 O O . LYS A 1 135 ? -21.993 21.639 -9.248 1.00 37.91 135 LYS A O 1
ATOM 534 N N . GLN A 1 136 ? -23.071 20.645 -7.576 1.00 33.37 136 GLN A N 1
ATOM 535 C CA . GLN A 1 136 ? -24.294 21.449 -7.726 1.00 29.76 136 GLN A CA 1
ATOM 536 C C . GLN A 1 136 ? -24.094 22.898 -7.188 1.00 34.99 136 GLN A C 1
ATOM 537 O O . GLN A 1 136 ? -23.263 23.145 -6.295 1.00 32.15 136 GLN A O 1
ATOM 543 N N . GLU A 1 137 ? -24.838 23.839 -7.771 1.00 33.53 137 GLU A N 1
ATOM 544 C CA . GLU A 1 137 ? -24.736 25.287 -7.449 1.00 32.94 137 GLU A CA 1
ATOM 545 C C . GLU A 1 137 ? -25.148 25.549 -6.009 1.00 33.00 137 GLU A C 1
ATOM 546 O O . GLU A 1 137 ? -24.703 26.493 -5.410 1.00 33.40 137 GLU A O 1
ATOM 552 N N . TRP A 1 138 ? -26.029 24.713 -5.465 1.00 27.71 138 TRP A N 1
ATOM 553 C CA . TRP A 1 138 ? -26.527 24.870 -4.108 1.00 29.59 138 TRP A CA 1
ATOM 554 C C . TRP A 1 138 ? -25.670 24.190 -3.057 1.00 30.81 138 TRP A C 1
ATOM 555 O O . TRP A 1 138 ? -25.972 24.233 -1.884 1.00 27.68 138 TRP A O 1
ATOM 566 N N . TYR A 1 139 ? -24.572 23.550 -3.468 1.00 27.58 139 TYR A N 1
ATOM 567 C CA . TYR A 1 139 ? -23.901 22.613 -2.549 1.00 33.97 139 TYR A CA 1
ATOM 568 C C . TYR A 1 139 ? -23.136 23.354 -1.440 1.00 37.15 139 TYR A C 1
ATOM 569 O O . TYR A 1 139 ? -22.446 24.325 -1.712 1.00 30.22 139 TYR A O 1
ATOM 578 N N . GLN A 1 140 ? -23.311 22.889 -0.203 1.00 35.19 140 GLN A N 1
ATOM 579 C CA . GLN A 1 140 ? -22.473 23.302 0.904 1.00 34.93 140 GLN A CA 1
ATOM 580 C C . GLN A 1 140 ? -22.212 22.073 1.787 1.00 33.49 140 GLN A C 1
ATOM 581 O O . GLN A 1 140 ? -23.143 21.398 2.193 1.00 35.55 140 GLN A O 1
ATOM 587 N N . PRO A 1 141 ? -20.940 21.772 2.059 1.00 34.79 141 PRO A N 1
ATOM 588 C CA . PRO A 1 141 ? -20.531 20.596 2.883 1.00 31.45 141 PRO A CA 1
ATOM 589 C C . PRO A 1 141 ? -21.363 20.542 4.164 1.00 32.70 141 PRO A C 1
ATOM 590 O O . PRO A 1 141 ? -21.549 21.553 4.828 1.00 31.41 141 PRO A O 1
ATOM 594 N N . ASP A 1 142 ? -21.865 19.381 4.493 1.00 32.88 142 ASP A N 1
ATOM 595 C CA . ASP A 1 142 ? -22.783 19.206 5.602 1.00 31.91 142 ASP A CA 1
ATOM 596 C C . ASP A 1 142 ? -22.375 17.935 6.339 1.00 33.92 142 ASP A C 1
ATOM 597 O O . ASP A 1 142 ? -22.239 16.844 5.720 1.00 35.32 142 ASP A O 1
ATOM 602 N N . VAL A 1 143 ? -22.198 18.043 7.645 1.00 32.26 143 VAL A N 1
ATOM 603 C CA . VAL A 1 143 ? -21.796 16.876 8.438 1.00 32.69 143 VAL A CA 1
ATOM 604 C C . VAL A 1 143 ? -22.772 15.706 8.271 1.00 32.67 143 VAL A C 1
ATOM 605 O O . VAL A 1 143 ? -22.338 14.564 8.169 1.00 35.59 143 VAL A O 1
ATOM 609 N N . PHE A 1 144 ? -24.087 15.980 8.251 1.00 33.99 144 PHE A N 1
ATOM 610 C CA . PHE A 1 144 ? -25.045 14.897 8.191 1.00 33.64 144 PHE A CA 1
ATOM 611 C C . PHE A 1 144 ? -24.994 14.174 6.839 1.00 35.81 144 PHE A C 1
ATOM 612 O O . PHE A 1 144 ? -25.188 12.969 6.750 1.00 33.92 144 PHE A O 1
ATOM 620 N N . MET A 1 145 ? -24.704 14.913 5.792 1.00 31.00 145 MET A N 1
ATOM 621 C CA . MET A 1 145 ? -24.582 14.288 4.486 1.00 35.83 145 MET A CA 1
ATOM 622 C C . MET A 1 145 ? -23.378 13.310 4.503 1.00 38.32 145 MET A C 1
ATOM 623 O O . MET A 1 145 ? -23.448 12.206 3.997 1.00 37.38 145 MET A O 1
ATOM 628 N N . TYR A 1 146 ? -22.263 13.743 5.076 1.00 33.18 146 TYR A N 1
ATOM 629 C CA . TYR A 1 146 ? -21.117 12.882 5.295 1.00 33.94 146 TYR A CA 1
ATOM 630 C C . TYR A 1 146 ? -21.400 11.753 6.250 1.00 34.49 146 TYR A C 1
ATOM 631 O O . TYR A 1 146 ? -21.025 10.615 5.976 1.00 34.17 146 TYR A O 1
ATOM 640 N N . LYS A 1 147 ? -22.099 12.048 7.346 1.00 30.18 147 LYS A N 1
ATOM 641 C CA . LYS A 1 147 ? -22.407 11.003 8.293 1.00 33.73 147 LYS A CA 1
ATOM 642 C C . LYS A 1 147 ? -23.208 9.852 7.577 1.00 34.30 147 LYS A C 1
ATOM 643 O O . LYS A 1 147 ? -22.880 8.660 7.678 1.00 31.47 147 LYS A O 1
ATOM 649 N N . ASP A 1 148 ? -24.269 10.217 6.877 1.00 33.56 148 ASP A N 1
ATOM 650 C CA . ASP A 1 148 ? -25.100 9.229 6.238 1.00 30.67 148 ASP A CA 1
ATOM 651 C C . ASP A 1 148 ? -24.355 8.328 5.288 1.00 34.60 148 ASP A C 1
ATOM 652 O O . ASP A 1 148 ? -24.609 7.133 5.240 1.00 33.07 148 ASP A O 1
ATOM 657 N N . LEU A 1 149 ? -23.439 8.895 4.518 1.00 26.80 149 LEU A N 1
ATOM 658 C CA . LEU A 1 149 ? -22.705 8.110 3.559 1.00 30.64 149 LEU A CA 1
ATOM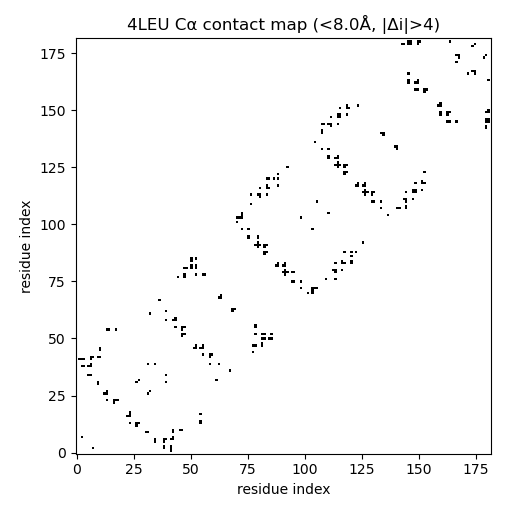 659 C C . LEU A 1 149 ? -21.716 7.191 4.243 1.00 32.60 149 LEU A C 1
ATOM 660 O O . LEU A 1 149 ? -21.700 5.995 4.006 1.00 31.44 149 LEU A O 1
ATOM 665 N N . ILE A 1 150 ? -20.918 7.752 5.155 1.00 33.50 150 ILE A N 1
ATOM 666 C CA . ILE A 1 150 ? -19.954 6.955 5.949 1.00 32.43 150 ILE A CA 1
ATOM 667 C C . ILE A 1 150 ? -20.636 5.780 6.649 1.00 30.32 150 ILE A C 1
ATOM 668 O O . ILE A 1 150 ? -20.152 4.681 6.606 1.00 30.48 150 ILE A O 1
ATOM 673 N N . VAL A 1 151 ? -21.782 6.017 7.287 1.00 28.30 151 VAL A N 1
ATOM 674 C CA . VAL A 1 151 ? -22.468 4.983 8.005 1.00 29.88 151 VAL A CA 1
ATOM 675 C C . VAL A 1 151 ? -22.972 3.904 7.053 1.00 37.82 151 VAL A C 1
ATOM 676 O O . VAL A 1 151 ? -22.911 2.692 7.378 1.00 33.51 151 VAL A O 1
ATOM 680 N N . SER A 1 152 ? -23.412 4.308 5.879 1.00 29.15 152 SER A N 1
ATOM 681 C CA . SER A 1 152 ? -23.821 3.355 4.868 1.00 33.77 152 SER A CA 1
ATOM 682 C C . SER A 1 152 ? -22.663 2.532 4.383 1.00 34.68 152 SER A C 1
ATOM 683 O O . SER A 1 152 ? -22.803 1.300 4.235 1.00 32.52 152 SER A O 1
ATOM 686 N N . LEU A 1 153 ? -21.519 3.186 4.119 1.00 31.90 153 LEU A N 1
ATOM 687 C CA . LEU A 1 153 ? -20.307 2.474 3.732 1.00 31.87 153 LEU A CA 1
ATOM 688 C C . LEU A 1 153 ? -19.866 1.455 4.806 1.00 33.61 153 LEU A C 1
ATOM 689 O O . LEU A 1 153 ? -19.602 0.309 4.501 1.00 34.87 153 LEU A O 1
ATOM 694 N N . ALA A 1 154 ? -19.800 1.867 6.067 1.00 34.58 154 ALA A N 1
ATOM 695 C CA . ALA A 1 154 ? -19.416 0.911 7.130 1.00 36.73 154 ALA A CA 1
ATOM 696 C C . ALA A 1 154 ? -20.355 -0.306 7.163 1.00 35.34 154 ALA A C 1
ATOM 697 O O . ALA A 1 154 ? -19.933 -1.457 7.354 1.00 36.51 154 ALA A O 1
ATOM 699 N N . LYS A 1 155 ? -21.654 -0.070 6.989 1.00 38.95 155 LYS A N 1
ATOM 700 C CA . LYS A 1 155 ? -22.638 -1.143 6.995 1.00 40.07 155 LYS A CA 1
ATOM 701 C C . LYS A 1 155 ? -22.472 -2.125 5.807 1.00 41.46 155 LYS A C 1
ATOM 702 O O . LYS A 1 155 ? -22.999 -3.243 5.844 1.00 39.19 155 LYS A O 1
ATOM 708 N N . SER A 1 156 ? -21.738 -1.692 4.797 1.00 36.68 156 SER A N 1
ATOM 709 C CA . SER A 1 156 ? -21.468 -2.441 3.574 1.00 37.40 156 SER A CA 1
ATOM 710 C C . SER A 1 156 ? -20.049 -2.975 3.565 1.00 34.90 156 SER A C 1
ATOM 711 O O . SER A 1 156 ? -19.580 -3.458 2.562 1.00 35.36 156 SER A O 1
ATOM 714 N N . LYS A 1 157 ? -19.377 -2.872 4.706 1.00 34.81 157 LYS A N 1
ATOM 715 C CA . LYS A 1 157 ? -17.978 -3.289 4.853 1.00 38.68 157 LYS A CA 1
ATOM 716 C C . LYS A 1 157 ? -17.031 -2.627 3.891 1.00 38.31 157 LYS A C 1
ATOM 717 O O . LYS A 1 157 ? -16.077 -3.244 3.417 1.00 38.63 157 LYS A O 1
ATOM 723 N N . ARG A 1 158 ? -17.272 -1.351 3.581 1.00 36.67 158 ARG A N 1
ATOM 724 C CA . ARG A 1 158 ? -16.297 -0.611 2.773 1.00 39.93 158 ARG A CA 1
ATOM 725 C C . ARG A 1 158 ? -15.726 0.353 3.843 1.00 41.34 158 ARG A C 1
ATOM 726 O O . ARG A 1 158 ? -16.144 1.506 3.947 1.00 34.63 158 ARG A O 1
ATOM 734 N N . MET A 1 159 ? -14.783 -0.155 4.623 1.00 35.64 159 MET A N 1
ATOM 735 C CA . MET A 1 159 ? -14.185 0.570 5.751 1.00 39.09 159 MET A CA 1
ATOM 736 C C . MET A 1 159 ? -13.215 1.624 5.258 1.00 40.70 159 MET A C 1
ATOM 737 O O . MET A 1 159 ? -13.234 2.756 5.793 1.00 37.96 159 MET A O 1
ATOM 742 N N . ASP A 1 160 ? -12.406 1.270 4.256 1.00 34.04 160 ASP A N 1
ATOM 743 C CA . ASP A 1 160 ? -11.421 2.205 3.738 1.00 38.14 160 ASP A CA 1
ATOM 744 C C . ASP A 1 160 ? -12.107 3.384 3.099 1.00 37.86 160 ASP A C 1
ATOM 745 O O . ASP A 1 160 ? -11.656 4.529 3.303 1.00 37.24 160 ASP A O 1
ATOM 750 N N . GLU A 1 161 ? -13.161 3.135 2.323 1.00 32.32 161 GLU A N 1
ATOM 751 C CA . GLU A 1 161 ? -13.894 4.227 1.717 1.00 38.20 161 GLU A CA 1
ATOM 752 C C . GLU A 1 161 ? -14.520 5.087 2.811 1.00 33.59 161 GLU A C 1
ATOM 753 O O . GLU A 1 161 ? -14.410 6.295 2.775 1.00 31.81 161 GLU A O 1
ATOM 759 N N . ALA A 1 162 ? -15.132 4.453 3.807 1.00 32.37 162 ALA A N 1
ATOM 760 C CA . ALA A 1 162 ? -15.712 5.176 4.938 1.00 26.90 162 ALA A CA 1
ATOM 761 C C . ALA A 1 162 ? -14.676 6.055 5.655 1.00 34.17 162 ALA A C 1
ATOM 762 O O . ALA A 1 162 ? -14.935 7.255 5.896 1.00 30.88 162 ALA A O 1
ATOM 764 N N . MET A 1 163 ? -13.513 5.485 5.996 1.00 34.41 163 MET A N 1
ATOM 765 C CA . MET A 1 163 ? -12.495 6.271 6.710 1.00 34.05 163 MET A CA 1
ATOM 766 C C . MET A 1 163 ? -12.085 7.463 5.859 1.00 27.63 163 MET A C 1
ATOM 767 O O . MET A 1 163 ? -11.923 8.567 6.361 1.00 29.48 163 MET A O 1
ATOM 772 N N . ALA A 1 164 ? -11.914 7.240 4.562 1.00 32.12 164 ALA A N 1
ATOM 773 C CA . ALA A 1 164 ? -11.490 8.284 3.660 1.00 33.93 164 ALA A CA 1
ATOM 774 C C . ALA A 1 164 ? -12.482 9.433 3.593 1.00 32.79 164 ALA A C 1
ATOM 775 O O . ALA A 1 164 ? -12.086 10.611 3.607 1.00 35.73 164 ALA A O 1
ATOM 777 N N . LEU A 1 165 ? -13.767 9.119 3.570 1.00 31.38 165 LEU A N 1
ATOM 778 C CA . LEU A 1 165 ? -14.798 10.149 3.644 1.00 32.83 165 LEU A CA 1
ATOM 779 C C . LEU A 1 165 ? -14.751 10.889 4.970 1.00 32.74 165 LEU A C 1
ATOM 780 O O . LEU A 1 165 ? -14.920 12.115 5.013 1.00 33.78 165 LEU A O 1
ATOM 785 N N . TRP A 1 166 ? -14.494 10.173 6.055 1.00 29.90 166 TRP A N 1
ATOM 786 C CA . TRP A 1 166 ? -14.344 10.842 7.362 1.00 30.36 166 TRP A CA 1
ATOM 787 C C . TRP A 1 166 ? -13.197 11.820 7.377 1.00 30.69 166 TRP A C 1
ATOM 788 O O . TRP A 1 166 ? -13.340 12.941 7.876 1.00 31.81 166 TRP A O 1
ATOM 799 N N . GLU A 1 167 ? -12.090 11.453 6.749 1.00 29.92 167 GLU A N 1
ATOM 800 C CA . GLU A 1 167 ? -10.944 12.394 6.647 1.00 38.67 167 GLU A CA 1
ATOM 801 C C . GLU A 1 167 ? -11.301 13.619 5.810 1.00 39.09 167 GLU A C 1
ATOM 802 O O . GLU A 1 167 ? -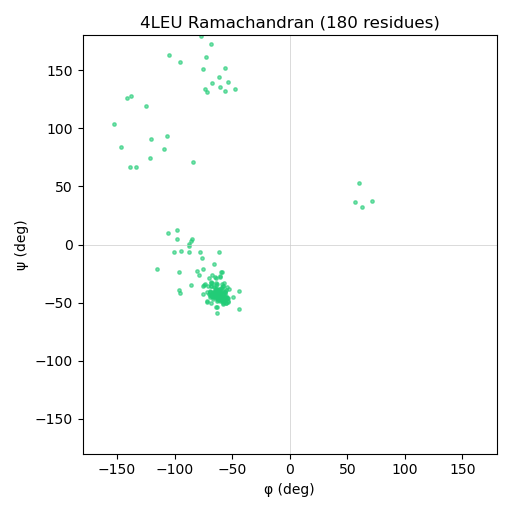11.018 14.777 6.216 1.00 38.08 167 GLU A O 1
ATOM 808 N N . LYS A 1 168 ? -11.975 13.384 4.678 1.00 33.02 168 LYS A N 1
ATOM 809 C CA . LYS A 1 168 ? -12.404 14.498 3.821 1.00 32.52 168 LYS A CA 1
ATOM 810 C C . LYS A 1 168 ? -13.325 15.415 4.558 1.00 37.12 168 LYS A C 1
ATOM 811 O O . LYS A 1 168 ? -13.256 16.650 4.433 1.00 39.96 168 LYS A O 1
ATOM 817 N N . MET A 1 169 ? -14.240 14.834 5.326 1.00 31.09 169 MET A N 1
ATOM 818 C CA . MET A 1 169 ? -15.138 15.660 6.145 1.00 36.60 169 MET A CA 1
ATOM 819 C C . MET A 1 169 ? -14.369 16.598 7.104 1.00 39.81 169 MET A C 1
ATOM 820 O O . MET A 1 169 ? -14.680 17.805 7.192 1.00 38.72 169 MET A O 1
ATOM 825 N N . LYS A 1 170 ? -13.379 16.044 7.794 1.00 39.79 170 LYS A N 1
ATOM 826 C CA . LYS A 1 170 ? -12.571 16.833 8.755 1.00 38.51 170 LYS A CA 1
ATOM 827 C C . LYS A 1 170 ? -11.875 17.985 8.063 1.00 43.63 170 LYS A C 1
ATOM 828 O O . LYS A 1 170 ? -11.797 19.085 8.623 1.00 44.63 170 LYS A O 1
ATOM 834 N N . LYS A 1 171 ? -11.354 17.736 6.859 1.00 43.12 171 LYS A N 1
ATOM 835 C CA . LYS A 1 171 ? -10.681 18.767 6.097 1.00 46.29 171 LYS A CA 1
ATOM 836 C C . LYS A 1 171 ? -11.587 19.961 5.770 1.00 49.61 171 LYS A C 1
ATOM 837 O O . LYS A 1 171 ? -11.093 21.062 5.603 1.00 54.04 171 LYS A O 1
ATOM 843 N N . GLU A 1 172 ? -12.892 19.732 5.691 1.00 48.48 172 GLU A N 1
ATOM 844 C CA . GLU A 1 172 ? -13.838 20.794 5.407 1.00 48.07 172 GLU A CA 1
ATOM 845 C C . GLU A 1 172 ? -14.243 21.544 6.669 1.00 49.31 172 GLU A C 1
ATOM 846 O O . GLU A 1 172 ? -15.099 22.423 6.633 1.00 47.86 172 GLU A O 1
ATOM 852 N N . ASN A 1 173 ? -13.613 21.200 7.786 1.00 50.56 173 ASN A N 1
ATOM 853 C CA . ASN A 1 173 ? -13.814 21.943 9.033 1.00 48.13 173 ASN A CA 1
ATOM 854 C C . ASN A 1 173 ? -15.267 21.922 9.492 1.00 51.13 173 ASN A C 1
ATOM 855 O O . ASN A 1 173 ? -15.845 22.954 9.771 1.00 53.68 173 ASN A O 1
ATOM 860 N N . LEU A 1 174 ? -15.833 20.725 9.595 1.00 43.50 174 LEU A N 1
ATOM 861 C CA . LEU A 1 174 ? -17.214 20.540 10.041 1.00 45.48 174 LEU A CA 1
ATOM 862 C C . LEU A 1 174 ? -17.226 20.018 11.499 1.00 43.49 174 LEU A C 1
ATOM 863 O O . LEU A 1 174 ? -16.230 19.520 11.988 1.00 45.15 174 LEU A O 1
ATOM 868 N N . PHE A 1 175 ? -18.356 20.128 12.164 1.00 46.60 175 PHE A N 1
ATOM 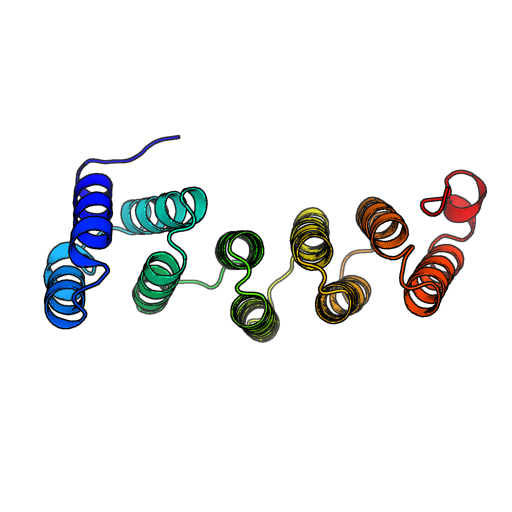869 C CA . PHE A 1 175 ? -18.477 19.822 13.578 1.00 44.25 175 PHE A CA 1
ATOM 870 C C . PHE A 1 175 ? -19.464 18.735 13.905 1.00 42.11 175 PHE A C 1
ATOM 871 O O . PHE A 1 175 ? -20.650 18.999 14.131 1.00 43.40 175 PHE A O 1
ATOM 879 N N . PRO A 1 176 ? -18.979 17.474 13.950 1.00 40.89 176 PRO A N 1
ATOM 880 C CA . PRO A 1 176 ? -19.864 16.354 14.332 1.00 37.84 176 PRO A CA 1
ATOM 881 C C . PRO A 1 176 ? -20.436 16.540 15.764 1.00 35.40 176 PRO A C 1
ATOM 882 O O . PRO A 1 176 ? -19.726 16.951 16.662 1.00 37.66 176 PRO A O 1
ATOM 886 N N . ASP A 1 177 ? -21.709 16.301 15.965 1.00 37.75 177 ASP A N 1
ATOM 887 C CA . ASP A 1 177 ? -22.238 16.222 17.324 1.00 38.40 177 ASP A CA 1
ATOM 888 C C . ASP A 1 177 ? -21.845 14.864 17.922 1.00 40.38 177 ASP A C 1
ATOM 889 O O . ASP A 1 177 ? -21.226 14.033 17.245 1.00 37.30 177 ASP A O 1
ATOM 894 N N . SER A 1 178 ? -22.228 14.626 19.167 1.00 38.87 178 SER A N 1
ATOM 895 C CA . SER A 1 178 ? -21.744 13.449 19.870 1.00 41.32 178 SER A CA 1
ATOM 896 C C . SER A 1 178 ? -22.338 12.191 19.249 1.00 38.79 178 SER A C 1
ATOM 897 O O . SER A 1 178 ? -21.676 11.161 19.186 1.00 43.79 178 SER A O 1
ATOM 900 N N . GLN A 1 179 ? -23.591 12.265 18.791 1.00 43.05 179 GLN A N 1
ATOM 901 C CA . GLN A 1 179 ? -24.218 11.075 18.234 1.00 37.86 179 GLN A CA 1
ATOM 902 C C . GLN A 1 179 ? -23.559 10.650 16.932 1.00 33.06 179 GLN A C 1
ATOM 903 O O . GLN A 1 179 ? -23.469 9.458 16.643 1.00 37.27 179 GLN A O 1
ATOM 909 N N . THR A 1 180 ? -23.094 11.621 16.175 1.00 31.65 180 THR A N 1
ATOM 910 C CA . THR A 1 180 ? -22.355 11.361 14.951 1.00 36.03 180 THR A CA 1
ATOM 911 C C . THR A 1 180 ? -21.038 10.612 15.232 1.00 32.25 180 THR A C 1
ATOM 912 O O . THR A 1 180 ? -20.774 9.581 14.599 1.00 30.96 180 THR A O 1
ATOM 916 N N . TYR A 1 181 ? -20.202 11.149 16.129 1.00 29.23 181 TYR A N 1
ATOM 917 C CA . TYR A 1 181 ? -18.993 10.398 16.557 1.00 29.06 181 TYR A CA 1
ATOM 918 C C . TYR A 1 181 ? -19.354 8.981 16.950 1.00 31.72 181 TYR A C 1
ATOM 919 O O . TYR A 1 181 ? -18.710 8.020 16.536 1.00 33.18 181 TYR A O 1
ATOM 928 N N . THR A 1 182 ? -20.432 8.854 17.736 1.00 29.14 182 THR A N 1
ATOM 929 C CA . THR A 1 182 ? -20.754 7.586 18.333 1.00 29.71 182 THR A CA 1
ATOM 930 C C . THR A 1 182 ? -21.200 6.614 17.243 1.00 30.68 182 THR A C 1
ATOM 931 O O . THR A 1 182 ? -20.804 5.445 17.230 1.00 32.08 182 THR A O 1
ATOM 935 N N . GLU A 1 183 ? -22.035 7.084 16.320 1.00 31.55 183 GLU A N 1
ATOM 936 C CA . GLU A 1 183 ? -22.586 6.185 15.299 1.00 33.62 183 GLU A CA 1
ATOM 937 C C . GLU A 1 183 ? -21.472 5.661 14.364 1.00 32.07 183 GLU A C 1
ATOM 938 O O . GLU A 1 183 ? -21.441 4.500 13.983 1.00 32.41 183 GLU A O 1
ATOM 944 N N . VAL A 1 184 ? -20.565 6.533 13.993 1.00 28.15 184 VAL A N 1
ATOM 945 C CA . VAL A 1 184 ? -19.421 6.134 13.171 1.00 29.36 184 VAL A CA 1
ATOM 946 C C . VAL A 1 184 ? -18.541 5.110 13.903 1.00 29.83 184 VAL A C 1
ATOM 947 O O . VAL A 1 184 ? -18.156 4.083 13.345 1.00 29.85 184 VAL A O 1
ATOM 951 N N . ILE A 1 185 ? -18.245 5.387 15.167 1.00 32.69 185 ILE A N 1
ATOM 952 C CA . ILE A 1 185 ? -17.447 4.488 15.990 1.00 32.68 185 ILE A CA 1
ATOM 953 C C . ILE A 1 185 ? -18.087 3.115 16.123 1.00 31.99 185 ILE A C 1
ATOM 954 O O . ILE A 1 185 ? -17.425 2.107 15.910 1.00 30.97 185 ILE A O 1
ATOM 959 N N . ARG A 1 186 ? -19.375 3.083 16.424 1.00 35.93 186 ARG A N 1
ATOM 960 C CA . ARG A 1 186 ? -20.133 1.813 16.450 1.00 36.24 186 ARG A CA 1
ATOM 961 C C . ARG A 1 186 ? -20.060 1.110 15.111 1.00 34.84 186 ARG A C 1
ATOM 962 O O . ARG A 1 186 ? -19.847 -0.113 15.052 1.00 36.32 186 ARG A O 1
ATOM 970 N N . GLY A 1 187 ? -20.189 1.872 14.031 1.00 32.77 187 GLY A N 1
ATOM 971 C CA . GLY A 1 187 ? -20.069 1.291 12.694 1.00 33.07 187 GLY A CA 1
ATOM 972 C C . GLY A 1 187 ? -18.717 0.637 12.441 1.00 36.20 187 GLY A C 1
ATOM 973 O O . GLY A 1 187 ? -18.638 -0.478 11.899 1.00 32.02 187 GLY A O 1
ATOM 974 N N . PHE A 1 188 ? -17.629 1.300 12.827 1.00 31.72 188 PHE A N 1
ATOM 975 C CA . PHE A 1 188 ? -16.307 0.707 12.574 1.00 32.72 188 PHE A CA 1
ATOM 976 C C . PHE A 1 188 ? -16.105 -0.513 13.459 1.00 34.26 188 PHE A C 1
ATOM 977 O O . PHE A 1 188 ? -15.599 -1.517 12.980 1.00 33.87 188 PHE A O 1
ATOM 985 N N . LEU A 1 189 ? -16.549 -0.443 14.715 1.00 34.47 189 LEU A N 1
ATOM 986 C CA . LEU A 1 189 ? -16.340 -1.573 15.667 1.00 36.50 189 LEU A CA 1
ATOM 987 C C . LEU A 1 189 ? -17.077 -2.826 15.182 1.00 39.49 189 LEU A C 1
ATOM 988 O O . LEU A 1 189 ? -16.544 -3.939 15.220 1.00 39.85 189 LEU A O 1
ATOM 993 N N . ARG A 1 190 ? -18.288 -2.615 14.681 1.00 39.15 190 ARG A N 1
ATOM 994 C CA . ARG A 1 190 ? -19.125 -3.671 14.157 1.00 40.38 190 ARG A CA 1
ATOM 995 C C . ARG A 1 190 ? -18.422 -4.413 13.032 1.00 41.27 190 ARG A C 1
ATOM 996 O O . ARG A 1 190 ? -18.554 -5.634 12.910 1.00 43.85 190 ARG A O 1
ATOM 1004 N N . ASP A 1 191 ? -17.650 -3.678 12.247 1.00 42.70 191 ASP A N 1
ATOM 1005 C CA . ASP A 1 191 ? -16.926 -4.249 11.089 1.00 40.86 191 ASP A CA 1
ATOM 1006 C C . ASP A 1 191 ? -15.587 -4.841 11.464 1.00 41.82 191 ASP A C 1
ATOM 1007 O O . ASP A 1 191 ? -14.826 -5.237 10.565 1.00 38.98 191 ASP A O 1
ATOM 1012 N N . GLY A 1 192 ? -15.259 -4.834 12.753 1.00 42.45 192 GLY A N 1
ATOM 1013 C CA . GLY A 1 192 ? -13.972 -5.378 13.191 1.00 45.57 192 GLY A CA 1
ATOM 1014 C C . GLY A 1 192 ? -12.794 -4.489 12.798 1.00 45.10 192 GLY A C 1
ATOM 1015 O O . GLY A 1 192 ? -11.727 -4.979 12.452 1.00 44.99 192 GLY A O 1
ATOM 1016 N N . CYS A 1 193 ? -12.991 -3.168 12.870 1.00 42.40 193 CYS A N 1
ATOM 1017 C CA . CYS A 1 193 ? -11.945 -2.195 12.588 1.00 37.35 193 CYS A CA 1
ATOM 1018 C C . CYS A 1 193 ? -11.695 -1.292 13.777 1.00 40.46 193 CYS A C 1
ATOM 1019 O O . CYS A 1 193 ? -12.073 -0.122 13.746 1.00 34.77 193 CYS A O 1
ATOM 1022 N N . PRO A 1 194 ? -11.025 -1.815 14.828 1.00 36.27 194 PRO A N 1
ATOM 1023 C CA . PRO A 1 194 ? -10.755 -0.937 15.956 1.00 32.06 194 PRO A CA 1
ATOM 1024 C C . PRO A 1 194 ? -9.844 0.234 15.614 1.00 34.80 194 PRO A C 1
ATOM 1025 O O . PRO A 1 194 ? -10.007 1.286 16.209 1.00 37.62 194 PRO A O 1
ATOM 1029 N N . ALA A 1 195 ? -8.866 0.053 14.711 1.00 34.15 195 ALA A N 1
ATOM 1030 C CA . ALA A 1 195 ? -7.970 1.166 14.422 1.00 32.80 195 ALA A CA 1
ATOM 1031 C C . ALA A 1 195 ? -8.770 2.360 13.904 1.00 33.71 195 ALA A C 1
ATOM 1032 O O . ALA A 1 195 ? -8.580 3.496 14.382 1.00 33.67 195 ALA A O 1
ATOM 1034 N N . ASP A 1 196 ? -9.681 2.121 12.953 1.00 32.93 196 ASP A N 1
ATOM 1035 C CA . ASP A 1 196 ? -10.545 3.188 12.440 1.00 29.64 196 ASP A CA 1
ATOM 1036 C C . ASP A 1 196 ? -11.406 3.785 13.556 1.00 32.42 196 ASP A C 1
ATOM 1037 O O . ASP A 1 196 ? -11.526 5.007 13.652 1.00 32.02 196 ASP A O 1
ATOM 1042 N N . ALA A 1 197 ? -12.007 2.944 14.381 1.00 26.82 197 ALA A N 1
ATOM 1043 C CA . ALA A 1 197 ? -12.824 3.483 15.507 1.00 29.45 197 ALA A CA 1
ATOM 1044 C C . ALA A 1 197 ? -12.017 4.434 16.372 1.00 32.43 197 ALA A C 1
ATOM 1045 O O . ALA A 1 197 ? -12.445 5.582 16.690 1.00 30.48 197 ALA A O 1
ATOM 1047 N N . MET A 1 198 ? -10.834 3.976 16.781 1.00 32.59 198 MET A N 1
ATOM 1048 C CA . MET A 1 198 ? -9.903 4.787 17.613 1.00 33.70 198 MET A CA 1
ATOM 1049 C C . MET A 1 198 ? -9.571 6.105 16.925 1.00 30.70 198 MET A C 1
ATOM 1050 O O . MET A 1 198 ? -9.496 7.136 17.583 1.00 32.02 198 MET A O 1
ATOM 1055 N N . ASN A 1 199 ? -9.373 6.078 15.602 1.00 32.41 199 ASN A N 1
ATOM 1056 C CA . ASN A 1 199 ? -9.111 7.317 14.847 1.00 32.24 199 ASN A CA 1
ATOM 1057 C C . ASN A 1 199 ? -10.240 8.329 15.055 1.00 37.92 199 ASN A C 1
ATOM 1058 O O . ASN A 1 199 ? -9.994 9.503 15.342 1.00 35.94 199 ASN A O 1
ATOM 1063 N N . VAL A 1 200 ? -11.483 7.871 14.896 1.00 32.51 200 VAL A N 1
ATOM 1064 C CA . VAL A 1 200 ? -12.626 8.722 15.058 1.00 33.03 200 VAL A CA 1
ATOM 1065 C C . VAL A 1 200 ? -12.781 9.187 16.523 1.00 32.99 200 VAL A C 1
ATOM 1066 O O . VAL A 1 200 ? -13.114 10.339 16.784 1.00 32.12 200 VAL A O 1
ATOM 1070 N N . TYR A 1 201 ? -12.547 8.250 17.447 1.00 34.45 201 TYR A N 1
ATOM 1071 C CA . TYR A 1 201 ? -12.457 8.537 18.891 1.00 30.60 201 TYR A CA 1
ATOM 1072 C C . TYR A 1 201 ? -11.438 9.653 19.194 1.00 34.42 201 TYR A C 1
ATOM 1073 O O . TYR A 1 201 ? -11.749 10.582 19.947 1.00 33.39 201 TYR A O 1
ATOM 1082 N N . GLU A 1 202 ? -10.235 9.556 18.648 1.00 29.87 202 GLU A N 1
ATOM 1083 C CA . GLU A 1 202 ? -9.232 10.626 18.894 1.00 34.32 202 GLU A CA 1
ATOM 1084 C C . GLU A 1 202 ? -9.698 11.957 18.289 1.00 37.20 202 GLU A C 1
ATOM 1085 O O . GLU A 1 202 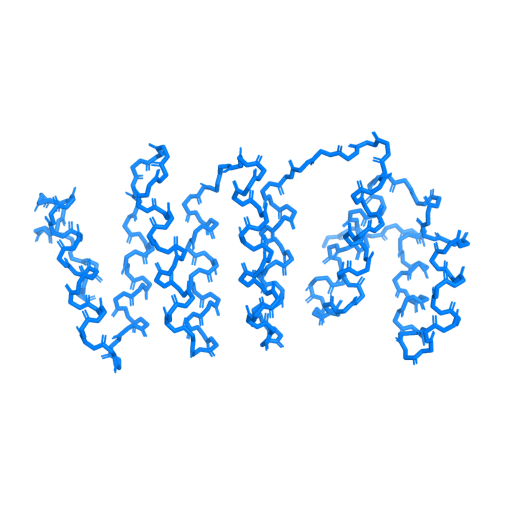? -9.420 13.031 18.831 1.00 34.71 202 GLU A O 1
ATOM 1091 N N . ASP A 1 203 ? -10.425 11.912 17.171 1.00 34.96 203 ASP A N 1
ATOM 1092 C CA . ASP A 1 203 ? -11.016 13.147 16.636 1.00 32.30 203 ASP A CA 1
ATOM 1093 C C . ASP A 1 203 ? -12.061 13.664 17.612 1.00 35.09 203 ASP A C 1
ATOM 1094 O O . ASP A 1 203 ? -12.160 14.877 17.841 1.00 39.95 203 ASP A O 1
ATOM 1099 N N . MET A 1 204 ? -12.844 12.768 18.179 1.00 28.13 204 MET A N 1
ATOM 1100 C CA . MET A 1 204 ? -13.898 13.178 19.116 1.00 33.44 204 MET A CA 1
ATOM 1101 C C . MET A 1 204 ? -13.309 13.879 20.346 1.00 39.66 204 MET A C 1
ATOM 1102 O O . MET A 1 204 ? -13.893 14.837 20.855 1.00 37.62 204 MET A O 1
ATOM 1107 N N . LEU A 1 205 ? -12.165 13.388 20.831 1.00 37.42 205 LEU A N 1
ATOM 1108 C CA . LEU A 1 205 ? -11.513 14.033 21.965 1.00 41.11 205 LEU A CA 1
ATOM 1109 C C . LEU A 1 205 ? -11.032 15.457 21.644 1.00 48.17 205 LEU A C 1
ATOM 1110 O O . LEU A 1 205 ? -10.992 16.303 22.549 1.00 48.56 205 LEU A O 1
ATOM 1115 N N . LYS A 1 206 ? -10.716 15.739 20.381 1.00 45.67 206 LYS A N 1
ATOM 1116 C CA . LYS A 1 206 ? -10.316 17.104 19.981 1.00 47.63 206 LYS A CA 1
ATOM 1117 C C . LYS A 1 206 ? -11.475 18.028 19.611 1.00 47.59 206 LYS A C 1
ATOM 1118 O O . LYS A 1 206 ? -11.269 19.181 19.279 1.00 49.03 206 LYS A O 1
ATOM 1124 N N . SER A 1 207 ? -12.708 17.512 19.656 1.00 51.21 207 SER A N 1
ATOM 1125 C CA . SER A 1 207 ? -13.892 18.329 19.322 1.00 47.11 207 SER A CA 1
ATOM 1126 C C . SER A 1 207 ? -13.966 19.597 20.197 1.00 57.81 207 SER A C 1
ATOM 1127 O O . SER A 1 207 ? -13.493 19.589 21.335 1.00 59.59 207 SER A O 1
ATOM 1130 N N . PRO A 1 208 ? -14.584 20.681 19.685 1.00 56.79 208 PRO A N 1
ATOM 1131 C CA . PRO A 1 208 ? -14.895 21.844 20.548 1.00 59.40 208 PRO A CA 1
ATOM 1132 C C . PRO A 1 208 ? -15.732 21.427 21.761 1.00 57.64 208 PRO A C 1
ATOM 1133 O O . PRO A 1 208 ? -15.455 21.838 22.874 1.00 64.60 208 PRO A O 1
ATOM 1137 N N . ASP A 1 209 ? -16.736 20.599 21.538 1.00 59.39 209 ASP A N 1
ATOM 1138 C CA . ASP A 1 209 ? -17.589 20.074 22.618 1.00 62.51 209 ASP A CA 1
ATOM 1139 C C . ASP A 1 209 ? -16.879 19.115 23.571 1.00 63.58 209 ASP A C 1
ATOM 1140 O O . ASP A 1 209 ? -16.086 18.276 23.132 1.00 57.87 209 ASP A O 1
ATOM 1145 N N . PRO A 1 210 ? -17.162 19.250 24.876 1.00 61.71 210 PRO A N 1
ATOM 1146 C CA . PRO A 1 210 ? -16.888 18.209 25.862 1.00 67.67 210 PRO A CA 1
ATOM 1147 C C . PRO A 1 210 ? -17.557 16.867 25.485 1.00 59.84 210 PRO A C 1
ATOM 1148 O O . PRO A 1 210 ? -18.728 16.827 25.154 1.00 54.78 210 PRO A O 1
ATOM 1152 N N . PRO A 1 211 ? -16.787 15.774 25.556 1.00 58.78 211 PRO A N 1
ATOM 1153 C CA . PRO A 1 211 ? -17.284 14.437 25.211 1.00 53.34 211 PRO A CA 1
ATOM 1154 C C . PRO A 1 211 ? -18.438 13.989 26.089 1.00 51.66 211 PRO A C 1
ATOM 1155 O O . PRO A 1 211 ? -18.488 14.299 27.269 1.00 57.82 211 PRO A O 1
ATOM 1159 N N . GLU A 1 212 ? -19.375 13.280 25.504 1.00 46.73 212 GLU A N 1
ATOM 1160 C CA . GLU A 1 212 ? -20.462 12.652 26.275 1.00 47.33 212 GLU A CA 1
ATOM 1161 C C . GLU A 1 212 ? -20.067 11.217 26.569 1.00 46.53 212 GLU A C 1
ATOM 1162 O O . GLU A 1 212 ? -19.223 10.638 25.869 1.00 43.26 212 GLU A O 1
ATOM 1168 N N . GLU A 1 213 ? -20.662 10.635 27.610 1.00 41.51 213 GLU A N 1
ATOM 1169 C CA . GLU A 1 213 ? -20.224 9.327 28.035 1.00 40.64 213 GLU A CA 1
ATOM 1170 C C . GLU A 1 213 ? -20.562 8.167 27.089 1.00 40.73 213 GLU A C 1
ATOM 1171 O O . GLU A 1 213 ? -19.822 7.168 27.032 1.00 40.10 213 GLU A O 1
ATOM 1177 N N . LEU A 1 214 ? -21.658 8.293 26.338 1.00 39.58 214 LEU A N 1
ATOM 1178 C CA . LEU A 1 214 ? -22.149 7.153 25.543 1.00 41.51 214 LEU A CA 1
ATOM 1179 C C . LEU A 1 214 ? -21.058 6.578 24.600 1.00 39.92 214 LEU A C 1
ATOM 1180 O O . LEU A 1 214 ? -20.899 5.363 24.508 1.00 45.20 214 LEU A O 1
ATOM 1185 N N . PRO A 1 215 ? -20.348 7.453 23.882 1.00 37.91 215 PRO A N 1
ATOM 1186 C CA . PRO A 1 215 ? -19.336 6.932 22.959 1.00 39.30 215 PRO A CA 1
ATOM 1187 C C . PRO A 1 215 ? -18.247 6.080 23.683 1.00 41.71 215 PRO A C 1
ATOM 1188 O O . PRO A 1 215 ? -17.765 5.078 23.135 1.00 43.72 215 PRO A O 1
ATOM 1192 N N . PHE A 1 216 ? -17.909 6.456 24.906 1.00 40.12 216 PHE A N 1
ATOM 1193 C CA . PHE A 1 216 ? -17.003 5.662 25.739 1.00 39.31 216 PHE A CA 1
ATOM 1194 C C . PHE A 1 216 ? -17.556 4.289 26.093 1.00 40.51 216 PHE A C 1
ATOM 1195 O O . PHE A 1 216 ? -16.791 3.341 26.134 1.00 41.09 216 PHE A O 1
ATOM 1203 N N . ARG A 1 217 ? -18.854 4.187 26.355 1.00 45.09 217 ARG A N 1
ATOM 1204 C CA . ARG A 1 217 ? -19.466 2.901 26.725 1.00 47.07 217 ARG A CA 1
ATOM 1205 C C . ARG A 1 217 ? -19.449 1.992 25.505 1.00 43.41 217 ARG A C 1
ATOM 1206 O O . ARG A 1 217 ? -19.203 0.796 25.612 1.00 40.13 217 ARG A O 1
ATOM 1214 N N . VAL A 1 218 ? -19.748 2.564 24.344 1.00 42.18 218 VAL A N 1
ATOM 1215 C CA . VAL A 1 218 ? -19.685 1.807 23.102 1.00 41.32 218 VAL A CA 1
ATOM 1216 C C . VAL A 1 218 ? -18.262 1.250 22.920 1.00 41.20 218 VAL A C 1
ATOM 1217 O O . VAL A 1 218 ? -18.058 0.048 22.702 1.00 36.90 218 VAL A O 1
ATOM 1221 N N . LEU A 1 219 ? -17.272 2.122 23.064 1.00 43.15 219 LEU A N 1
ATOM 1222 C CA . LEU A 1 219 ? -15.888 1.728 22.785 1.00 40.91 219 LEU A CA 1
ATOM 1223 C C . LEU A 1 219 ? -15.409 0.640 23.726 1.00 44.03 219 LEU A C 1
ATOM 1224 O O . LEU A 1 219 ? -14.856 -0.377 23.273 1.00 39.87 219 LEU A O 1
ATOM 1229 N N . LEU A 1 220 ? -15.628 0.849 25.028 1.00 42.53 220 LEU A N 1
ATOM 1230 C CA . LEU A 1 220 ? -15.184 -0.114 26.036 1.00 48.15 220 LEU A CA 1
ATOM 1231 C C . LEU A 1 220 ? -15.805 -1.479 25.859 1.00 47.06 220 LEU A C 1
ATOM 1232 O O . LEU A 1 220 ? -15.219 -2.480 26.248 1.00 47.82 220 LEU A O 1
ATOM 1237 N N . LYS A 1 221 ? -16.996 -1.542 25.291 1.00 45.66 221 LYS A N 1
ATOM 1238 C CA . LYS A 1 221 ? -17.618 -2.837 25.087 1.00 47.04 221 LYS A CA 1
ATOM 1239 C C . LYS A 1 221 ? -17.157 -3.460 23.774 1.00 45.27 221 LYS A C 1
ATOM 1240 O O . LYS A 1 221 ? -17.008 -4.679 23.687 1.00 53.88 221 LYS A O 1
ATOM 1246 N N . GLY A 1 222 ? -16.928 -2.626 22.762 1.00 41.12 222 GLY A N 1
ATOM 1247 C CA . GLY A 1 222 ? -16.419 -3.108 21.465 1.00 36.89 222 GLY A CA 1
ATOM 1248 C C . GLY A 1 222 ? -14.922 -3.461 21.504 1.00 41.35 222 GLY A C 1
ATOM 1249 O O . GLY A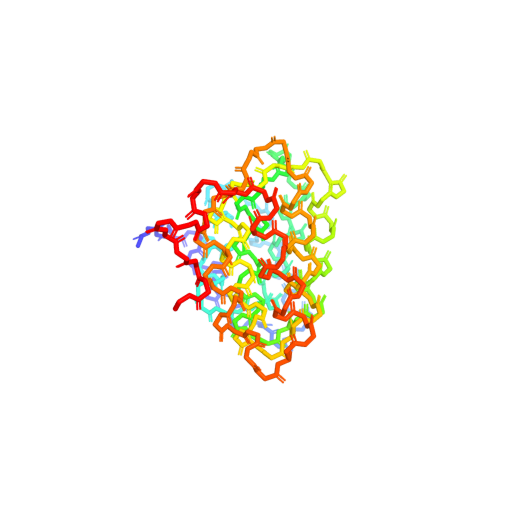 1 222 ? -14.466 -4.227 20.687 1.00 47.00 222 GLY A O 1
ATOM 1250 N N . LEU A 1 223 ? -14.176 -2.931 22.469 1.00 42.64 223 LEU A N 1
ATOM 1251 C CA . LEU A 1 223 ? -12.725 -3.151 22.555 1.00 40.42 223 LEU A CA 1
ATOM 1252 C C . LEU A 1 223 ? -12.264 -4.250 23.523 1.00 46.19 223 LEU A C 1
ATOM 1253 O O . LEU A 1 223 ? -11.054 -4.358 23.825 1.00 51.18 223 LEU A O 1
ATOM 1258 N N . LEU A 1 224 ? -13.183 -5.071 23.996 1.00 47.17 224 LEU A N 1
ATOM 1259 C CA . LEU A 1 224 ? -12.806 -6.161 24.928 1.00 52.74 224 LEU A CA 1
ATOM 1260 C C . LEU A 1 224 ? -11.706 -7.045 24.383 1.00 47.58 224 LEU A C 1
ATOM 1261 O O . LEU A 1 224 ? -10.733 -7.285 25.089 1.00 56.22 224 LEU A O 1
ATOM 1266 N N . PRO A 1 225 ? -11.840 -7.502 23.119 1.00 50.64 225 PRO A N 1
ATOM 1267 C CA . PRO A 1 225 ? -10.783 -8.307 22.468 1.00 51.81 225 PRO A CA 1
ATOM 1268 C C . PRO A 1 225 ? -9.455 -7.576 22.320 1.00 48.33 225 PRO A C 1
ATOM 1269 O O . PRO A 1 225 ? -8.500 -8.194 21.909 1.00 49.79 225 PRO A O 1
ATOM 1273 N N . HIS A 1 226 ? -9.402 -6.277 22.656 1.00 47.90 226 HIS A N 1
ATOM 1274 C CA . HIS A 1 226 ? -8.166 -5.480 22.450 1.00 44.03 226 HIS A CA 1
ATOM 1275 C C . HIS A 1 226 ? -7.804 -4.661 23.642 1.00 43.62 226 HIS A C 1
ATOM 1276 O O . HIS A 1 226 ? -7.835 -3.427 23.582 1.00 49.00 226 HIS A O 1
ATOM 1283 N N . PRO A 1 227 ? -7.434 -5.319 24.736 1.00 42.93 227 PRO A N 1
ATOM 1284 C CA . PRO A 1 227 ? -7.358 -4.699 26.085 1.00 49.34 227 PRO A CA 1
ATOM 1285 C C . PRO A 1 227 ? -6.398 -3.524 26.191 1.00 42.34 227 PRO A C 1
ATOM 1286 O O . PRO A 1 227 ? -6.572 -2.675 27.072 1.00 46.64 227 PRO A O 1
ATOM 1290 N N . LEU A 1 228 ? -5.407 -3.445 25.312 1.00 40.30 228 LEU A N 1
ATOM 1291 C CA . LEU A 1 228 ? -4.543 -2.268 25.327 1.00 40.10 228 LEU A CA 1
ATOM 1292 C C . LEU A 1 228 ? -5.281 -0.994 24.860 1.00 41.33 228 LEU A C 1
ATOM 1293 O O . LEU A 1 228 ? -5.125 0.093 25.447 1.00 43.08 228 LEU A O 1
ATOM 1298 N N . LEU A 1 229 ? -6.095 -1.130 23.824 1.00 37.13 229 LEU A N 1
ATOM 1299 C CA . LEU A 1 229 ? -6.926 -0.014 23.349 1.00 37.15 229 LEU A CA 1
ATOM 1300 C C . LEU A 1 229 ? -8.013 0.269 24.395 1.00 35.24 229 LEU A C 1
ATOM 1301 O O . LEU A 1 229 ? -8.228 1.390 24.774 1.00 33.94 229 LEU A O 1
ATOM 1306 N N . ARG A 1 230 ? -8.634 -0.777 24.880 1.00 32.13 230 ARG A N 1
ATOM 1307 C CA . ARG A 1 230 ? -9.719 -0.620 25.843 1.00 46.28 230 ARG A CA 1
ATOM 1308 C C . ARG A 1 230 ? -9.203 0.092 27.096 1.00 47.89 230 ARG A C 1
ATOM 1309 O O . ARG A 1 230 ? -9.805 1.071 27.536 1.00 47.39 230 ARG A O 1
ATOM 1317 N N . ASN A 1 231 ? -8.057 -0.350 27.627 1.00 50.97 231 ASN A N 1
ATOM 1318 C CA . ASN A 1 231 ? -7.481 0.310 28.824 1.00 46.72 231 ASN A CA 1
ATOM 1319 C C . ASN A 1 231 ? -7.103 1.732 28.591 1.00 45.71 231 ASN A C 1
ATOM 1320 O O . ASN A 1 231 ? -7.215 2.568 29.492 1.00 47.27 231 ASN A O 1
ATOM 1325 N N . LYS A 1 232 ? -6.649 2.042 27.380 1.00 41.09 232 LYS A N 1
ATOM 1326 C CA . LYS A 1 232 ? -6.309 3.445 27.103 1.00 41.99 232 LYS A CA 1
ATOM 1327 C C . LYS A 1 232 ? -7.580 4.303 27.137 1.00 40.23 232 LYS A C 1
ATOM 1328 O O . LYS A 1 232 ? -7.601 5.372 27.764 1.00 39.61 232 LYS A O 1
ATOM 1334 N N . VAL A 1 233 ? -8.636 3.841 26.469 1.00 37.18 233 VAL A N 1
ATOM 1335 C CA . VAL A 1 233 ? -9.935 4.534 26.517 1.00 39.12 233 VAL A CA 1
ATOM 1336 C C . VAL A 1 233 ? -10.454 4.689 27.969 1.00 38.98 233 VAL A C 1
ATOM 1337 O O . VAL A 1 233 ? -10.887 5.764 28.374 1.00 33.34 233 VAL A O 1
ATOM 1341 N N . LYS A 1 234 ? -10.382 3.595 28.721 1.00 38.73 234 LYS A N 1
ATOM 1342 C CA . LYS A 1 234 ? -10.794 3.574 30.142 1.00 44.19 234 LYS A CA 1
ATOM 1343 C C . LYS A 1 234 ? -10.047 4.659 30.928 1.00 41.11 234 LYS A C 1
ATOM 1344 O O . LYS A 1 234 ? -10.613 5.357 31.738 1.00 40.31 234 LYS A O 1
ATOM 1350 N N . LYS A 1 235 ? -8.775 4.834 30.616 1.00 39.74 235 LYS A N 1
ATOM 1351 C CA . LYS A 1 235 ? -7.948 5.823 31.300 1.00 41.54 235 LYS A CA 1
ATOM 1352 C C . LYS A 1 235 ? -8.259 7.216 30.836 1.00 41.34 235 LYS A C 1
ATOM 1353 O O . LYS A 1 235 ? -8.189 8.147 31.635 1.00 48.86 235 LYS A O 1
ATOM 1359 N N . ASP A 1 236 ? -8.580 7.389 29.547 1.00 42.13 236 ASP A N 1
ATOM 1360 C CA . ASP A 1 236 ? -8.948 8.719 29.058 1.00 41.80 236 ASP A CA 1
ATOM 1361 C C . ASP A 1 236 ? -10.225 9.159 29.789 1.00 39.27 236 ASP A C 1
ATOM 1362 O O . ASP A 1 236 ? -10.364 10.319 30.164 1.00 42.39 236 ASP A O 1
ATOM 1367 N N . PHE A 1 237 ? -11.140 8.225 29.996 1.00 36.34 237 PHE A N 1
ATOM 1368 C CA . PHE A 1 237 ? -12.379 8.560 30.649 1.00 39.84 237 PHE A CA 1
ATOM 1369 C C . PHE A 1 237 ? -12.162 9.013 32.095 1.00 49.61 237 PHE A C 1
ATOM 1370 O O . PHE A 1 237 ? -12.630 10.093 32.493 1.00 50.17 237 PHE A O 1
ATOM 1378 N N . GLU A 1 238 ? -11.466 8.181 32.882 1.00 50.96 238 GLU A N 1
ATOM 1379 C CA . GLU A 1 238 ? -11.243 8.477 34.290 1.00 54.61 238 GLU A CA 1
ATOM 1380 C C . GLU A 1 238 ? -10.557 9.811 34.437 1.00 47.01 238 GLU A C 1
ATOM 1381 O O . GLU A 1 238 ? -10.799 10.527 35.390 1.00 57.19 238 GLU A O 1
ATOM 1387 N N . GLU A 1 239 ? -9.702 10.158 33.479 1.00 52.00 239 GLU A N 1
ATOM 1388 C CA . GLU A 1 239 ? -8.952 11.407 33.568 1.00 50.59 239 GLU A CA 1
ATOM 1389 C C . GLU A 1 239 ? -9.793 12.601 33.133 1.00 61.15 239 GLU A C 1
ATOM 1390 O O . GLU A 1 239 ? -9.514 13.736 33.521 1.00 70.15 239 GLU A O 1
ATOM 1396 N N . LEU A 1 240 ? -10.830 12.353 32.332 1.00 56.73 240 LEU A N 1
ATOM 1397 C CA . LEU A 1 240 ? -11.669 13.429 31.809 1.00 58.90 240 LEU A CA 1
ATOM 1398 C C . LEU A 1 240 ? -12.903 13.630 32.654 1.00 64.36 240 LEU A C 1
ATOM 1399 O O . LEU A 1 240 ? -13.496 14.714 32.660 1.00 70.26 240 LEU A O 1
ATOM 1404 N N . PHE A 1 241 ? -13.292 12.586 33.373 1.00 61.19 241 PHE A N 1
ATOM 1405 C CA . PHE A 1 241 ? -14.493 12.646 34.219 1.00 69.18 241 PHE A CA 1
ATOM 1406 C C . PHE A 1 241 ? -14.242 11.960 35.553 1.00 62.48 241 PHE A C 1
ATOM 1407 O O . PHE A 1 241 ? -14.836 10.920 35.833 1.00 57.83 241 PHE A O 1
ATOM 1415 N N . PRO A 1 242 ? -13.354 12.554 36.368 1.00 66.22 242 PRO A N 1
ATOM 1416 C CA . PRO A 1 242 ? -12.957 11.948 37.643 1.00 70.95 242 PRO A CA 1
ATOM 1417 C C . PRO A 1 242 ? -14.179 11.675 38.515 1.00 67.14 242 PRO A C 1
ATOM 1418 O O . PRO A 1 242 ? -14.304 10.598 39.104 1.00 69.00 242 PRO A O 1
ATOM 1422 N N . GLU A 1 243 ? -15.070 12.658 38.584 1.00 70.28 243 GLU A N 1
ATOM 1423 C CA . GLU A 1 243 ? -16.257 12.553 39.418 1.00 74.74 243 GLU A CA 1
ATOM 1424 C C . GLU A 1 243 ? -17.217 11.556 38.796 1.00 74.43 243 GLU A C 1
ATOM 1425 O O . GLU A 1 243 ? -17.709 10.649 39.484 1.00 84.51 243 GLU A O 1
ATOM 1431 N N . LYS A 1 244 ? -17.466 11.706 37.493 1.00 68.08 244 LYS A N 1
ATOM 1432 C CA . LYS A 1 244 ? -18.411 10.827 36.818 1.00 66.59 244 LYS A CA 1
ATOM 1433 C C . LYS A 1 244 ? -17.905 9.385 36.696 1.00 57.58 244 LYS A C 1
ATOM 1434 O O . LYS A 1 244 ? -18.698 8.448 36.706 1.00 56.13 244 LYS A O 1
ATOM 1440 N N . HIS A 1 245 ? -16.589 9.203 36.558 1.00 61.33 245 HIS A N 1
ATOM 1441 C CA . HIS A 1 245 ? -16.036 7.851 36.456 1.00 63.11 245 HIS A CA 1
ATOM 1442 C C . HIS A 1 245 ? -16.434 7.094 37.700 1.00 60.31 245 HIS A C 1
ATOM 1443 O O . HIS A 1 245 ? -16.725 5.904 37.660 1.00 55.40 245 HIS A O 1
ATOM 1450 N N . ALA A 1 246 ? -16.469 7.822 38.818 1.00 65.92 246 ALA A N 1
ATOM 1451 C CA . ALA A 1 246 ? -16.646 7.227 40.140 1.00 70.90 246 ALA A CA 1
ATOM 1452 C C . ALA A 1 246 ? -18.045 6.632 40.359 1.00 61.22 246 ALA A C 1
ATOM 1453 O O . ALA A 1 246 ? -18.177 5.497 40.789 1.00 61.54 246 ALA A O 1
ATOM 1455 N N . TYR A 1 247 ? -19.091 7.399 40.067 1.00 57.86 247 TYR A N 1
ATOM 1456 C CA . TYR A 1 247 ? -20.440 6.916 40.332 1.00 60.51 247 TYR A CA 1
ATOM 1457 C C . TYR A 1 247 ? -21.164 6.373 39.096 1.00 61.82 247 TYR A C 1
ATOM 1458 O O . TYR A 1 247 ? -22.254 5.819 39.192 1.00 60.56 247 TYR A O 1
ATOM 1467 N N . ASP A 1 248 ? -20.536 6.533 37.935 1.00 56.91 248 ASP A N 1
ATOM 1468 C CA . ASP A 1 248 ? -21.098 6.027 36.695 1.00 62.01 248 ASP A CA 1
ATOM 1469 C C . ASP A 1 248 ? -19.975 5.570 35.756 1.00 68.56 248 ASP A C 1
ATOM 1470 O O . ASP A 1 248 ? -19.517 6.344 34.894 1.00 58.29 248 ASP A O 1
ATOM 1475 N N . PRO A 1 249 ? -19.505 4.319 35.947 1.00 69.42 249 PRO A N 1
ATOM 1476 C CA . PRO A 1 249 ? -18.489 3.772 35.038 1.00 70.64 249 PRO A CA 1
ATOM 1477 C C . PRO A 1 249 ? -19.111 3.460 33.656 1.00 71.37 249 PRO A C 1
ATOM 1478 O O . PRO A 1 249 ? -20.190 2.832 33.567 1.00 67.64 249 PRO A O 1
ATOM 1482 N N . PRO A 1 250 ? -18.455 3.925 32.582 1.00 63.24 250 PRO A N 1
ATOM 1483 C CA . PRO A 1 250 ? -18.830 3.464 31.243 1.00 70.37 250 PRO A CA 1
ATOM 1484 C C . PRO A 1 250 ? -18.206 2.083 31.033 1.00 73.07 250 PRO A C 1
ATOM 1485 O O . PRO A 1 250 ? -18.749 1.269 30.279 1.00 65.06 250 PRO A O 1
ATOM 1489 N N . GLU A 1 251 ? -17.096 1.838 31.742 1.00 84.16 251 GLU A N 1
ATOM 1490 C CA . GLU A 1 251 ? -16.381 0.558 31.748 1.00 88.88 251 GLU A CA 1
ATOM 1491 C C . GLU A 1 251 ? -17.291 -0.568 32.206 1.00 95.01 251 GLU A C 1
ATOM 1492 O O . GLU A 1 251 ? -17.292 -1.644 31.621 1.00 95.75 251 GLU A O 1
ATOM 1498 N N . GLU A 1 252 ? -18.049 -0.308 33.273 1.00 95.12 252 GLU A N 1
ATOM 1499 C CA . GLU A 1 252 ? -18.940 -1.294 33.891 1.00 94.78 252 GLU A CA 1
ATOM 1500 C C . GLU A 1 252 ? -19.737 -2.136 32.876 1.00 94.03 252 GLU A C 1
ATOM 1501 O O . GLU A 1 252 ? -20.248 -1.609 31.881 1.00 88.40 252 GLU A O 1
#